Protein AF-A0A661K3D0-F1 (afdb_monomer_lite)

Sequence (216 aa):
MKTIIYSGAELPPILRVIVKVYSLSDVNIIANNIHDYNISGLKIMHEADNALLLLSKGIEGQDSFTCQEILEKLGAKVNIPTSDAKIALSIFREGRLKRSQNLVNIYRELSKKLQIKPNIIPFTDNKISATVKTGEGEISLLEYFLAKKDINVREVELEGIDKAKPFDQIVNTIKNSESVLIIPNDPVSIIPIMKNKDIQETLKKCEGQITAISPP

Foldseek 3Di:
DAEEEDFDLDGDPVVLVCLVPDDQLPYAYEYEQQPWDDFPNQIFSRRLLNVLCSQQPPCVPVKDQVVVVVCVVVVTDDLDRAIPSSVVLRVQQVVVVVVVDDNQVSSVVSCVVSVNNYRYFYFAPWDKFKWFQFPVGIDTPSSCVVVPPPTDTPDIDIPCLAVGDGDPVVLVPLQPHLEYEYEYLDPPRCCSQCVDPSNVVSNVNRPHYYHYDDHD

pLDDT: mean 91.82, std 6.56, range [61.06, 97.69]

Secondary structure (DSSP, 8-state):
-EEEEEE-SSPPHHHHHHHHHS--TTEEEEE--TT-EEETTEEE-HHHHHHHHHH-TTTTTT---HHHHHHHHTT----S---HHHHHHHHHHHHHHTTT--HHHHHHHHHHHTT--SEEEES-SS--EEEEEESS-EEEHHHHHHTTS-S-EEEEEEESGGG----HHHHHHHHT-SEEEEEESSTTTTHHHHT-HHHHHHHHT--SEEEEPPP-

Radius of gyration: 17.04 Å; chains: 1; bounding box: 46×36×46 Å

Structure (mmCIF, N/CA/C/O backbone):
data_AF-A0A661K3D0-F1
#
_entry.id   AF-A0A661K3D0-F1
#
loop_
_atom_site.group_PDB
_atom_site.id
_atom_site.type_symbol
_atom_site.label_atom_id
_atom_site.label_alt_id
_atom_site.label_comp_id
_atom_site.label_asym_id
_atom_site.label_entity_id
_atom_site.label_seq_id
_atom_site.pdbx_PDB_ins_code
_atom_site.Cartn_x
_atom_site.Cartn_y
_atom_site.Cartn_z
_atom_site.occupancy
_atom_site.B_iso_or_equiv
_atom_site.auth_seq_id
_atom_site.auth_comp_id
_atom_site.auth_asym_id
_atom_site.auth_atom_id
_atom_site.pdbx_PDB_model_num
ATOM 1 N N . MET A 1 1 ? -10.785 4.371 18.274 1.00 88.62 1 MET A N 1
ATOM 2 C CA . MET A 1 1 ? -9.681 4.692 17.331 1.00 88.62 1 MET A CA 1
ATOM 3 C C . MET A 1 1 ? -10.246 5.008 15.954 1.00 88.62 1 MET A C 1
ATOM 5 O O . MET A 1 1 ? -11.302 4.485 15.611 1.00 88.62 1 MET A O 1
ATOM 9 N N . LYS A 1 2 ? -9.549 5.828 15.161 1.00 94.44 2 LYS A N 1
ATOM 10 C CA . LYS A 1 2 ? -9.962 6.191 13.792 1.00 94.44 2 LYS 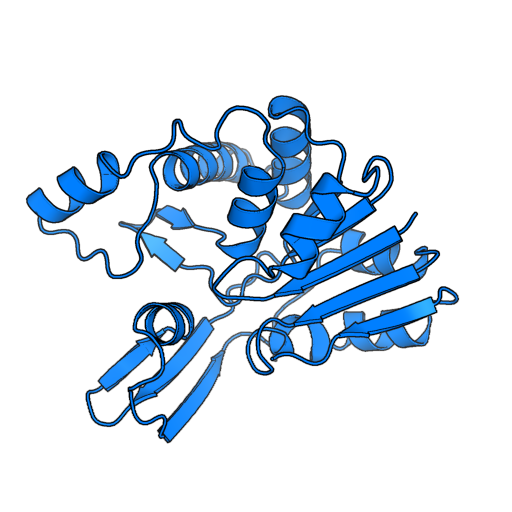A CA 1
ATOM 11 C C . LYS A 1 2 ? -9.223 5.332 12.769 1.00 94.44 2 LYS A C 1
ATOM 13 O O . LYS A 1 2 ? -8.087 4.923 13.017 1.00 94.44 2 LYS A O 1
ATOM 18 N N . THR A 1 3 ? -9.838 5.097 11.616 1.00 96.75 3 THR A N 1
ATOM 19 C CA . THR A 1 3 ? -9.239 4.298 10.543 1.00 96.75 3 THR A CA 1
ATOM 20 C C . THR A 1 3 ? -9.272 5.048 9.224 1.00 96.75 3 THR A C 1
ATOM 22 O O . THR A 1 3 ? -10.275 5.653 8.861 1.00 96.75 3 TH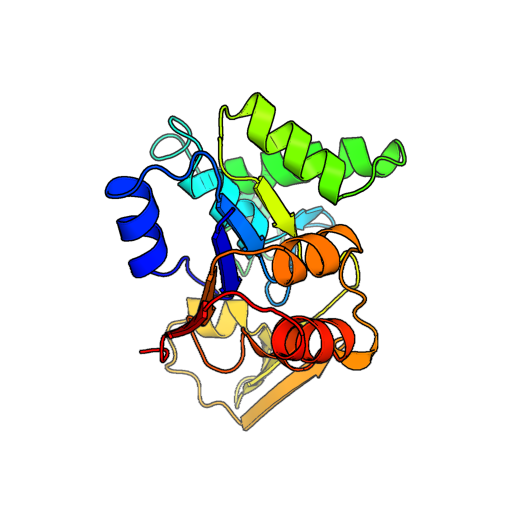R A O 1
ATOM 25 N N . ILE A 1 4 ? -8.162 4.994 8.496 1.00 96.00 4 ILE A N 1
ATOM 26 C CA . ILE A 1 4 ? -8.035 5.487 7.130 1.00 96.00 4 ILE A CA 1
ATOM 27 C C . ILE A 1 4 ? -7.805 4.279 6.227 1.00 96.00 4 ILE A C 1
ATOM 29 O O . ILE A 1 4 ? -6.896 3.490 6.474 1.00 96.00 4 ILE A O 1
ATOM 33 N N . ILE A 1 5 ? -8.609 4.144 5.178 1.00 96.31 5 ILE A N 1
ATOM 34 C CA . ILE A 1 5 ? -8.383 3.196 4.086 1.00 96.31 5 ILE A CA 1
ATOM 35 C C . ILE A 1 5 ? -7.865 4.002 2.900 1.00 96.31 5 ILE A C 1
ATOM 37 O O . ILE A 1 5 ? -8.534 4.929 2.445 1.00 96.31 5 ILE A O 1
ATOM 41 N N . TYR A 1 6 ? -6.676 3.662 2.413 1.00 93.19 6 TYR A N 1
ATOM 42 C CA . TYR A 1 6 ? -5.997 4.406 1.360 1.00 93.19 6 TYR A CA 1
ATOM 43 C C . TYR A 1 6 ? -5.585 3.494 0.196 1.00 93.19 6 TYR A C 1
ATOM 45 O O . TYR A 1 6 ? -5.028 2.411 0.393 1.00 93.19 6 TYR A O 1
ATOM 53 N N . SER A 1 7 ? -5.817 3.981 -1.025 1.00 91.62 7 SER A N 1
ATOM 54 C CA . SER A 1 7 ? -5.291 3.413 -2.268 1.00 91.62 7 SER A CA 1
ATOM 55 C C . SER A 1 7 ? -4.875 4.508 -3.251 1.00 91.62 7 SER A C 1
ATOM 57 O O . SER A 1 7 ? -5.604 5.494 -3.408 1.00 91.62 7 SER A O 1
ATOM 59 N N . GLY A 1 8 ? -3.770 4.308 -3.968 1.00 87.44 8 GLY A N 1
ATOM 60 C CA . GLY A 1 8 ? -3.335 5.236 -5.010 1.00 87.44 8 GLY A CA 1
ATOM 61 C C . GLY A 1 8 ? -1.898 5.021 -5.472 1.00 87.44 8 GLY A C 1
ATOM 62 O O . GLY A 1 8 ? -1.040 4.603 -4.694 1.00 87.44 8 GLY A O 1
ATOM 63 N N . ALA A 1 9 ? -1.640 5.341 -6.741 1.00 85.38 9 ALA A N 1
ATOM 64 C CA . ALA A 1 9 ? -0.294 5.323 -7.315 1.00 85.38 9 ALA A CA 1
ATOM 65 C C . ALA A 1 9 ? 0.608 6.391 -6.681 1.00 85.38 9 ALA A C 1
ATOM 67 O O . ALA A 1 9 ? 1.772 6.145 -6.375 1.00 85.38 9 ALA A O 1
ATOM 68 N N . GLU A 1 10 ? 0.057 7.569 -6.424 1.00 83.94 10 GLU A N 1
ATOM 69 C CA . GLU A 1 10 ? 0.690 8.581 -5.587 1.00 83.94 10 GLU A CA 1
ATOM 70 C C . GLU A 1 10 ? 0.024 8.613 -4.223 1.00 83.94 10 GLU A C 1
ATOM 72 O O . GLU A 1 10 ? -1.091 8.130 -4.061 1.00 83.94 10 GLU A O 1
ATOM 77 N N . LEU A 1 11 ? 0.686 9.216 -3.242 1.00 80.94 11 LEU A N 1
ATOM 78 C CA . LEU A 1 11 ? 0.101 9.402 -1.925 1.00 80.94 11 LEU A CA 1
ATOM 79 C C . LEU A 1 11 ? -0.896 10.587 -1.945 1.00 80.94 11 LEU A C 1
ATOM 81 O O . LEU A 1 11 ? -0.514 11.660 -2.417 1.00 80.94 11 LEU A O 1
ATOM 85 N N . PRO A 1 12 ? -2.141 10.454 -1.432 1.00 79.69 12 PRO A N 1
ATOM 86 C CA . PRO A 1 12 ? -3.200 11.440 -1.599 1.00 79.69 12 PRO A CA 1
ATOM 87 C C . PRO A 1 12 ? -2.778 12.774 -0.996 1.00 79.69 12 PRO A C 1
ATOM 89 O O . PRO A 1 12 ? -2.329 12.790 0.160 1.00 79.69 12 PRO A O 1
ATOM 92 N N . PRO A 1 13 ? -2.988 13.904 -1.691 1.00 84.25 13 PRO A N 1
ATOM 93 C CA . PRO A 1 13 ? -2.720 15.223 -1.127 1.00 84.25 13 PRO A CA 1
ATOM 94 C C . PRO A 1 13 ? -3.396 15.419 0.235 1.00 84.25 13 PRO A C 1
ATOM 96 O O . PRO A 1 13 ? -2.783 15.919 1.177 1.00 84.25 13 PRO A O 1
ATOM 99 N N . ILE A 1 14 ? -4.628 14.925 0.382 1.00 86.44 14 ILE A N 1
ATOM 100 C CA . ILE A 1 14 ? -5.374 14.997 1.639 1.00 86.44 14 ILE A CA 1
ATOM 101 C C . ILE A 1 14 ? -4.711 14.221 2.780 1.00 86.44 14 ILE A C 1
ATOM 103 O O . ILE A 1 14 ? -4.693 14.708 3.907 1.00 86.44 14 ILE A O 1
ATOM 107 N N . LEU A 1 15 ? -4.090 13.068 2.509 1.00 83.44 15 LEU A N 1
ATOM 108 C CA . LEU A 1 15 ? -3.371 12.321 3.538 1.00 83.44 15 LEU A CA 1
ATOM 109 C C . LEU A 1 15 ? -2.146 13.115 4.011 1.00 83.44 15 LEU A C 1
ATOM 111 O O . LEU A 1 15 ? -1.922 13.213 5.214 1.00 83.44 15 LEU A O 1
ATOM 115 N N . ARG A 1 16 ? -1.417 13.774 3.095 1.00 81.56 16 ARG A N 1
ATOM 116 C CA . ARG A 1 16 ? -0.288 14.663 3.444 1.00 81.56 16 ARG A CA 1
ATOM 117 C C . ARG A 1 16 ? -0.708 15.840 4.324 1.00 81.56 16 ARG A C 1
ATOM 119 O O . ARG A 1 16 ? 0.071 16.283 5.162 1.00 81.56 16 ARG A O 1
ATOM 126 N N . VAL A 1 17 ? -1.917 16.361 4.132 1.00 86.75 17 VAL A N 1
ATOM 127 C CA . VAL A 1 17 ? -2.459 17.436 4.973 1.00 86.75 17 VAL A CA 1
ATOM 128 C C . VAL A 1 17 ? -2.888 16.888 6.333 1.00 86.75 17 VAL A C 1
ATOM 130 O O . VAL A 1 17 ? -2.504 17.444 7.360 1.00 86.75 17 VAL A O 1
ATOM 133 N N . ILE A 1 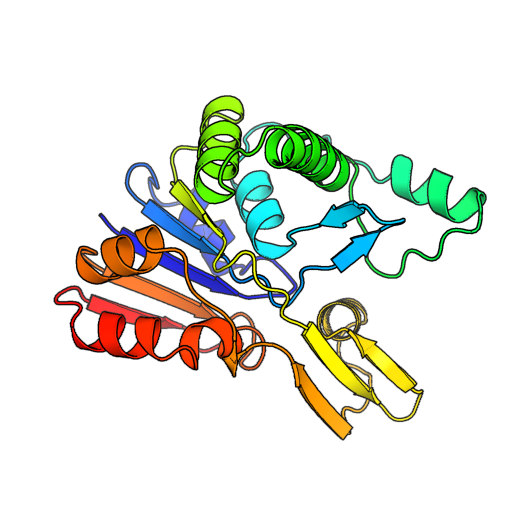18 ? -3.613 15.765 6.361 1.00 87.75 18 ILE A N 1
ATOM 134 C CA . ILE A 1 18 ? -4.088 15.134 7.600 1.00 87.75 18 ILE A CA 1
ATOM 135 C C . ILE A 1 18 ? -2.923 14.848 8.554 1.00 87.75 18 ILE A C 1
ATOM 137 O O . ILE A 1 18 ? -3.009 15.203 9.728 1.00 87.75 18 ILE A O 1
ATOM 141 N N . VAL A 1 19 ? -1.818 14.283 8.055 1.00 84.19 19 VAL A N 1
ATOM 142 C CA . VAL A 1 19 ? -0.645 13.939 8.882 1.00 84.19 19 VAL A CA 1
ATOM 143 C C . VAL A 1 19 ? 0.081 15.164 9.451 1.00 84.19 19 VAL A C 1
ATOM 145 O O . VAL A 1 19 ? 0.786 15.041 10.450 1.00 84.19 19 VAL A O 1
ATOM 148 N N . LYS A 1 20 ? -0.075 16.341 8.828 1.00 83.19 20 LYS A N 1
ATOM 149 C CA . LYS A 1 20 ? 0.537 17.603 9.275 1.00 83.19 20 LYS A CA 1
ATOM 150 C C . LYS A 1 20 ? -0.333 18.354 10.279 1.00 83.19 20 LYS A C 1
ATOM 152 O O . LYS A 1 20 ? 0.201 19.014 11.164 1.00 83.19 20 LYS A O 1
ATOM 157 N N . VAL A 1 21 ? -1.654 18.283 10.117 1.00 86.44 21 VAL A N 1
ATOM 158 C CA . VAL A 1 21 ? -2.610 19.110 10.870 1.00 86.44 21 VAL A CA 1
ATOM 159 C C . VAL A 1 21 ? -3.191 18.371 12.075 1.00 86.44 21 VAL A C 1
ATOM 161 O O . VAL A 1 21 ? -3.484 18.994 13.093 1.00 86.44 21 VAL A O 1
ATOM 164 N N . TYR A 1 22 ? -3.335 17.046 11.997 1.00 84.62 22 TYR A N 1
ATOM 165 C CA . TYR A 1 22 ? -3.936 16.244 13.058 1.00 84.62 22 TYR A CA 1
ATOM 166 C C . TYR A 1 22 ? -2.916 15.332 13.738 1.00 84.62 22 TYR A C 1
ATOM 168 O O . TYR A 1 22 ? -2.048 14.738 13.103 1.00 84.62 22 TYR A O 1
ATOM 176 N N . SER A 1 23 ? -3.070 15.156 15.054 1.00 84.06 23 SER A N 1
ATOM 177 C CA . SER A 1 23 ? -2.387 14.077 15.768 1.00 84.06 23 SER A CA 1
ATOM 178 C C . SER A 1 23 ? -2.933 12.738 15.289 1.00 84.06 23 SER A C 1
ATOM 180 O O . SER A 1 23 ? -4.123 12.458 15.426 1.00 84.06 23 SER A O 1
ATOM 182 N N . LEU A 1 24 ? -2.046 11.895 14.767 1.00 83.81 24 LEU A N 1
ATOM 183 C CA . LEU A 1 24 ? -2.388 10.548 14.317 1.00 83.81 24 LEU A CA 1
ATOM 184 C C . LEU A 1 24 ? -1.961 9.469 15.319 1.00 83.81 24 LEU A C 1
ATOM 186 O O . LEU A 1 24 ? -1.664 8.342 14.937 1.00 83.81 24 LEU A O 1
ATOM 190 N N . SER A 1 25 ? -1.892 9.823 16.605 1.00 81.06 25 SER A N 1
ATOM 191 C CA . SER A 1 25 ? -1.420 8.909 17.654 1.00 81.06 25 SER A CA 1
ATOM 192 C C . SER A 1 25 ? -2.277 7.639 17.764 1.00 81.06 25 SER A C 1
ATOM 194 O O . SER A 1 25 ? -1.730 6.583 18.049 1.00 81.06 25 SER A O 1
ATOM 196 N N . ASP A 1 26 ? -3.572 7.739 17.439 1.00 85.69 26 ASP A N 1
ATOM 197 C CA . ASP A 1 26 ? -4.569 6.663 17.551 1.00 85.69 26 ASP A CA 1
ATOM 198 C C . ASP A 1 26 ? -5.284 6.394 16.211 1.00 85.69 26 ASP A C 1
ATOM 200 O O . ASP A 1 26 ? -6.516 6.268 16.139 1.00 85.69 26 ASP A O 1
ATOM 204 N N . VAL A 1 27 ? -4.508 6.376 15.121 1.00 93.75 27 VAL A N 1
ATOM 205 C CA . VAL A 1 27 ? -5.008 6.167 13.754 1.00 93.75 27 VAL A CA 1
ATOM 206 C C . VAL A 1 27 ? -4.446 4.881 13.160 1.00 93.75 27 VAL A C 1
ATOM 208 O O . VAL A 1 27 ? -3.235 4.652 13.161 1.00 93.75 27 VAL A O 1
ATOM 211 N N . ASN A 1 28 ? -5.334 4.061 12.603 1.00 95.25 28 ASN A N 1
ATOM 212 C CA . ASN A 1 28 ? -4.961 2.938 11.752 1.00 95.25 28 ASN A CA 1
ATOM 213 C C . ASN A 1 28 ? -4.973 3.378 10.287 1.00 95.25 28 ASN A C 1
ATOM 215 O O . ASN A 1 28 ? -5.899 4.064 9.858 1.00 95.25 28 ASN A O 1
ATOM 219 N N . ILE A 1 29 ? -3.972 2.962 9.519 1.00 95.56 29 ILE A N 1
ATOM 220 C CA . ILE A 1 29 ? -3.898 3.186 8.075 1.00 95.56 29 ILE A CA 1
ATOM 221 C C . ILE A 1 29 ? -3.868 1.822 7.399 1.00 95.56 29 ILE A C 1
ATOM 223 O O . ILE A 1 29 ? -2.890 1.089 7.520 1.00 95.56 29 ILE A O 1
ATOM 227 N N . ILE A 1 30 ? -4.941 1.489 6.690 1.00 97.12 30 ILE A N 1
ATOM 228 C CA . ILE A 1 30 ? -5.023 0.295 5.856 1.00 97.12 30 ILE A CA 1
ATOM 229 C C . ILE A 1 30 ? -4.594 0.695 4.448 1.00 97.12 30 ILE A C 1
ATOM 231 O O . ILE A 1 30 ? -5.264 1.498 3.796 1.00 97.12 30 ILE A O 1
ATOM 235 N N . ALA A 1 31 ? -3.463 0.156 4.006 1.00 95.81 31 ALA A N 1
ATOM 236 C CA . ALA A 1 31 ? -2.890 0.445 2.699 1.00 95.81 31 ALA A CA 1
ATOM 237 C C . ALA A 1 31 ? -3.210 -0.686 1.722 1.00 95.81 31 ALA A C 1
ATOM 239 O O . ALA A 1 31 ? -3.006 -1.860 2.043 1.00 95.81 31 ALA A O 1
ATOM 240 N N . ASN A 1 32 ? -3.701 -0.333 0.535 1.00 95.50 32 ASN A N 1
ATOM 241 C CA . ASN A 1 32 ? -3.898 -1.311 -0.527 1.00 95.50 32 ASN A CA 1
ATOM 242 C C . ASN A 1 32 ? -2.561 -1.892 -1.031 1.00 95.50 32 ASN A C 1
ATOM 244 O O . ASN A 1 32 ? -1.493 -1.435 -0.639 1.00 95.50 32 ASN A O 1
ATOM 248 N N . ASN A 1 33 ? -2.619 -2.916 -1.876 1.00 95.38 33 ASN A N 1
ATOM 249 C CA . ASN A 1 33 ? -1.448 -3.555 -2.474 1.00 95.38 33 ASN A CA 1
ATOM 250 C C . ASN A 1 33 ? -1.595 -3.755 -3.995 1.00 95.38 33 ASN A C 1
ATOM 252 O O . ASN A 1 33 ? -0.933 -4.609 -4.579 1.00 95.38 33 ASN A O 1
ATOM 256 N N . ILE A 1 34 ? -2.488 -2.991 -4.639 1.00 95.88 34 ILE A N 1
ATOM 257 C CA . ILE A 1 34 ? -2.765 -3.093 -6.082 1.00 95.88 34 ILE A CA 1
ATOM 258 C C . ILE A 1 34 ? -1.572 -2.656 -6.938 1.00 95.88 34 ILE A C 1
ATOM 260 O O . ILE A 1 34 ? -1.417 -3.120 -8.066 1.00 95.88 34 ILE A O 1
ATOM 264 N N . HIS A 1 35 ? -0.729 -1.779 -6.391 1.00 95.94 35 HIS A N 1
ATOM 265 C CA . HIS A 1 35 ? 0.475 -1.289 -7.041 1.00 95.94 35 HIS A CA 1
ATOM 266 C C . HIS A 1 35 ? 1.745 -1.958 -6.513 1.00 95.94 35 HIS A C 1
ATOM 268 O O . HIS A 1 35 ? 2.834 -1.458 -6.777 1.00 95.94 35 HIS A O 1
ATOM 274 N N . ASP A 1 36 ? 1.645 -3.064 -5.768 1.00 96.25 36 ASP A N 1
ATOM 275 C CA . ASP A 1 36 ? 2.819 -3.861 -5.414 1.00 96.25 36 ASP A CA 1
ATOM 276 C C . ASP A 1 36 ? 3.524 -4.345 -6.690 1.00 96.25 36 ASP A C 1
ATOM 278 O O . ASP A 1 36 ? 2.897 -4.851 -7.622 1.00 96.25 36 ASP A O 1
ATOM 282 N N . TYR A 1 37 ? 4.850 -4.245 -6.721 1.00 95.25 37 TYR A N 1
ATOM 283 C CA . TYR A 1 37 ? 5.658 -4.646 -7.872 1.00 95.25 37 TYR A CA 1
ATOM 284 C C . TYR A 1 37 ? 6.952 -5.320 -7.426 1.00 95.25 37 TYR A C 1
ATOM 286 O O . TYR A 1 37 ? 7.283 -5.348 -6.242 1.00 95.25 37 TYR A O 1
ATOM 294 N N . ASN A 1 38 ? 7.691 -5.888 -8.379 1.00 93.44 38 ASN A N 1
ATOM 295 C CA . ASN A 1 38 ? 9.006 -6.462 -8.119 1.00 93.44 38 ASN A CA 1
ATOM 296 C C . ASN A 1 38 ? 10.084 -5.687 -8.873 1.00 93.44 38 ASN A C 1
ATOM 298 O O . ASN A 1 38 ? 9.913 -5.380 -10.050 1.00 93.44 38 ASN A O 1
ATOM 302 N N . ILE A 1 39 ? 11.218 -5.460 -8.218 1.00 92.06 39 ILE A N 1
ATOM 303 C CA . ILE A 1 39 ? 12.454 -4.979 -8.838 1.00 92.06 39 ILE A CA 1
ATOM 304 C C . ILE A 1 39 ? 13.530 -6.048 -8.650 1.00 92.06 39 ILE A C 1
ATOM 306 O O . ILE A 1 39 ? 13.899 -6.369 -7.526 1.00 92.06 39 ILE A O 1
ATOM 310 N N . SER A 1 40 ? 13.993 -6.669 -9.738 1.00 88.94 40 SER A N 1
ATOM 311 C CA . SER A 1 40 ? 15.018 -7.730 -9.685 1.00 88.94 40 SER A CA 1
ATOM 312 C C . SER A 1 40 ? 14.720 -8.846 -8.661 1.00 88.94 40 SER A C 1
ATOM 314 O O . SER A 1 40 ? 15.605 -9.308 -7.945 1.00 88.94 40 SER A O 1
ATOM 316 N N . GLY A 1 41 ? 13.451 -9.262 -8.561 1.00 90.19 41 GLY A N 1
ATOM 317 C CA . GLY A 1 41 ? 12.982 -10.292 -7.620 1.00 90.19 41 GLY A CA 1
ATOM 318 C C . GLY A 1 41 ? 12.679 -9.800 -6.198 1.00 90.19 41 GLY A C 1
ATOM 319 O O . GLY A 1 41 ? 12.194 -10.580 -5.383 1.00 90.19 41 GLY A O 1
ATOM 320 N N . LEU A 1 42 ? 12.923 -8.523 -5.899 1.00 93.12 42 LEU A N 1
ATOM 321 C CA . LEU A 1 42 ? 12.616 -7.897 -4.617 1.00 93.12 42 LEU A CA 1
ATOM 322 C C . LEU A 1 42 ? 11.215 -7.266 -4.646 1.00 93.12 42 LEU A C 1
ATOM 324 O O . LEU A 1 42 ? 10.956 -6.389 -5.472 1.00 93.12 42 LEU A O 1
ATOM 328 N N . LYS A 1 43 ? 10.320 -7.680 -3.738 1.00 94.94 43 LYS A N 1
ATOM 329 C CA . LYS A 1 43 ? 8.937 -7.184 -3.686 1.00 94.94 43 LYS A CA 1
ATOM 330 C C . LYS A 1 43 ? 8.843 -5.817 -3.007 1.00 94.94 43 LYS A C 1
ATOM 332 O O . LYS A 1 43 ? 9.142 -5.675 -1.816 1.00 94.94 43 LYS A O 1
ATOM 337 N N . ILE A 1 44 ? 8.345 -4.819 -3.720 1.00 96.31 44 ILE A N 1
ATOM 338 C CA . ILE A 1 44 ? 8.000 -3.502 -3.184 1.00 96.31 44 ILE A CA 1
ATOM 339 C C . ILE A 1 44 ? 6.506 -3.472 -2.865 1.00 96.31 44 ILE A C 1
ATOM 341 O O . ILE A 1 44 ? 5.687 -3.871 -3.693 1.00 96.31 44 ILE A O 1
ATOM 345 N N . MET A 1 45 ? 6.157 -3.014 -1.660 1.00 96.38 45 MET A N 1
ATOM 346 C CA . MET A 1 45 ? 4.768 -2.888 -1.225 1.00 96.38 45 MET A CA 1
ATOM 347 C C . MET A 1 45 ? 4.354 -1.428 -1.291 1.00 96.38 45 MET A C 1
ATOM 349 O O . MET A 1 45 ? 4.492 -0.690 -0.316 1.00 96.38 45 MET A O 1
ATOM 353 N N . HIS A 1 46 ? 3.949 -0.984 -2.476 1.00 95.62 46 HIS A N 1
ATOM 354 C CA . HIS A 1 46 ? 4.043 0.419 -2.869 1.00 95.62 46 HIS A CA 1
ATOM 355 C C . HIS A 1 46 ? 3.279 1.370 -1.943 1.00 95.62 46 HIS A C 1
ATOM 357 O O . HIS A 1 46 ? 3.882 2.290 -1.388 1.00 95.62 46 HIS A O 1
ATOM 363 N N . GLU A 1 47 ? 1.983 1.160 -1.717 1.00 94.94 47 GLU A N 1
ATOM 364 C CA . GLU A 1 47 ? 1.191 2.047 -0.861 1.00 94.94 47 GLU A CA 1
ATOM 365 C C . GLU A 1 47 ? 1.587 1.969 0.611 1.00 94.94 47 GLU A C 1
ATOM 367 O O . GLU A 1 47 ? 1.661 3.002 1.280 1.00 94.94 47 GLU A O 1
ATOM 372 N N . ALA A 1 48 ? 1.848 0.766 1.119 1.00 95.62 48 ALA A N 1
ATOM 373 C CA . ALA A 1 48 ? 2.204 0.569 2.517 1.00 95.62 48 ALA A CA 1
ATOM 374 C C . ALA A 1 48 ? 3.589 1.166 2.834 1.00 95.62 48 ALA A C 1
ATOM 376 O O . ALA A 1 48 ? 3.764 1.813 3.870 1.00 95.62 48 ALA A O 1
ATOM 377 N N . ASP A 1 49 ? 4.551 1.023 1.918 1.00 95.38 49 ASP A N 1
ATOM 378 C CA . ASP A 1 49 ? 5.886 1.619 2.021 1.00 95.38 49 ASP A CA 1
ATOM 379 C C . ASP A 1 49 ? 5.812 3.148 1.873 1.00 95.38 49 ASP A C 1
ATOM 381 O O . ASP A 1 49 ? 6.411 3.867 2.670 1.00 95.38 49 ASP A O 1
ATOM 385 N N . ASN A 1 50 ? 5.002 3.675 0.946 1.00 93.12 50 ASN A N 1
ATOM 386 C CA . ASN A 1 50 ? 4.765 5.122 0.837 1.00 93.12 50 ASN A CA 1
ATOM 387 C C . ASN A 1 50 ? 4.154 5.711 2.123 1.00 93.12 50 ASN A C 1
ATOM 389 O O . ASN A 1 50 ? 4.537 6.807 2.535 1.00 93.12 50 ASN A O 1
ATOM 393 N N . ALA A 1 51 ? 3.223 5.000 2.769 1.00 92.75 51 ALA A N 1
ATOM 394 C CA . ALA A 1 51 ? 2.627 5.438 4.030 1.00 92.75 51 ALA A CA 1
ATOM 395 C C . ALA A 1 51 ? 3.658 5.483 5.172 1.00 92.75 51 ALA A C 1
ATOM 397 O O . ALA A 1 51 ? 3.664 6.441 5.947 1.00 92.75 51 ALA A O 1
ATOM 398 N N . LEU A 1 52 ? 4.553 4.488 5.254 1.00 93.12 52 LEU A N 1
ATOM 399 C CA . LEU A 1 52 ? 5.670 4.497 6.206 1.00 93.12 52 LEU A CA 1
ATOM 400 C C . LEU A 1 52 ? 6.584 5.699 5.964 1.00 93.12 52 LEU A C 1
ATOM 402 O O . LEU A 1 52 ? 6.866 6.452 6.894 1.00 93.12 52 LEU A O 1
ATOM 406 N N . LEU A 1 53 ? 7.014 5.894 4.717 1.00 92.00 53 LEU A N 1
ATOM 407 C CA . LEU A 1 53 ? 7.967 6.943 4.361 1.00 92.00 53 LEU A CA 1
ATOM 408 C C . LEU A 1 53 ? 7.408 8.343 4.626 1.00 92.00 53 LEU A C 1
ATOM 410 O O . LEU A 1 53 ? 8.100 9.162 5.225 1.00 92.00 53 LEU A O 1
ATOM 414 N N . LEU A 1 54 ? 6.137 8.588 4.289 1.00 89.06 54 LEU A N 1
ATOM 415 C CA . LEU A 1 54 ? 5.450 9.846 4.603 1.00 89.06 54 LEU A CA 1
ATOM 416 C C . LEU A 1 54 ? 5.487 10.182 6.100 1.00 89.06 54 LEU A C 1
ATOM 418 O O . LEU A 1 54 ? 5.598 11.344 6.479 1.00 89.06 54 LEU A O 1
ATOM 422 N N . LEU A 1 55 ? 5.304 9.174 6.951 1.00 89.62 55 LEU A N 1
ATOM 423 C CA . LEU A 1 55 ? 5.195 9.358 8.395 1.00 89.62 55 LEU A CA 1
ATOM 424 C C . LEU A 1 55 ? 6.552 9.327 9.104 1.00 89.62 55 LEU A C 1
ATOM 426 O O . LEU A 1 55 ? 6.656 9.780 10.248 1.00 89.62 55 LEU A O 1
ATOM 430 N N . SER A 1 56 ? 7.585 8.798 8.448 1.00 88.06 56 SER A N 1
ATOM 431 C CA . SER A 1 56 ? 8.940 8.749 8.979 1.00 88.06 56 SER A CA 1
ATOM 432 C C . SER A 1 56 ? 9.586 10.134 8.935 1.00 88.06 56 SER A C 1
ATOM 434 O O . SER A 1 56 ? 9.986 10.646 7.889 1.00 88.06 56 SER A O 1
ATOM 436 N N . LYS A 1 57 ? 9.710 10.766 10.101 1.00 71.38 57 LYS A N 1
ATOM 437 C CA . LYS A 1 57 ? 10.465 12.015 10.224 1.00 71.38 57 LYS A CA 1
ATOM 438 C C . LYS A 1 57 ? 11.952 11.702 10.030 1.00 71.38 57 LYS A C 1
ATOM 440 O O . LYS A 1 57 ? 12.521 10.967 10.829 1.00 71.38 57 LYS A O 1
ATOM 445 N N . GLY A 1 58 ? 12.571 12.254 8.987 1.00 62.31 58 GLY A N 1
ATOM 446 C CA . GLY A 1 58 ? 14.020 12.168 8.757 1.00 62.31 58 GLY A CA 1
ATOM 447 C C . GLY A 1 58 ? 14.470 11.329 7.560 1.00 62.31 58 GLY A C 1
ATOM 448 O O . GLY A 1 58 ? 15.634 11.429 7.195 1.00 62.31 58 GLY A O 1
ATOM 449 N N . ILE A 1 59 ? 13.581 10.561 6.920 1.00 71.75 59 ILE A N 1
ATOM 450 C CA . ILE A 1 59 ? 13.873 9.961 5.601 1.00 71.75 59 ILE A CA 1
ATOM 451 C C . ILE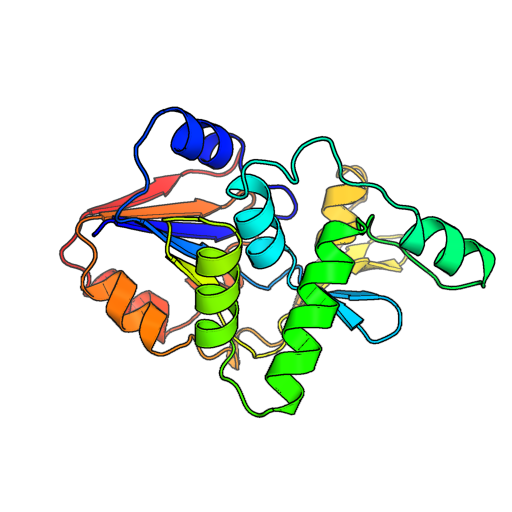 A 1 59 ? 13.486 10.936 4.478 1.00 71.75 59 ILE A C 1
ATOM 453 O O . ILE A 1 59 ? 14.166 11.026 3.457 1.00 71.75 59 ILE A O 1
ATOM 457 N N . GLU A 1 60 ? 12.428 11.727 4.691 1.00 61.06 60 GLU A N 1
ATOM 458 C CA . GLU A 1 60 ? 11.992 12.770 3.759 1.00 61.06 60 GLU A CA 1
ATOM 459 C C . GLU A 1 60 ? 13.125 13.795 3.532 1.00 61.06 60 GLU A C 1
ATOM 461 O O . GLU A 1 60 ? 13.547 14.489 4.457 1.00 61.06 60 GLU A O 1
ATOM 466 N N . GLY A 1 61 ? 13.645 13.852 2.300 1.00 64.38 61 GLY A N 1
ATOM 467 C CA . GLY A 1 61 ? 14.735 14.749 1.890 1.00 64.38 61 GLY A CA 1
ATOM 468 C C . GLY A 1 61 ? 16.155 14.166 1.955 1.00 64.38 61 GLY A C 1
ATOM 469 O O . GLY A 1 61 ? 17.081 14.834 1.507 1.00 64.38 61 GLY A O 1
ATOM 470 N N . GLN A 1 62 ? 16.335 12.946 2.471 1.00 77.75 62 GLN A N 1
ATOM 471 C CA . GLN A 1 62 ? 17.617 12.214 2.430 1.00 77.75 62 GLN A CA 1
ATOM 472 C C . GLN A 1 62 ? 17.602 11.035 1.447 1.00 77.75 62 GLN A C 1
ATOM 474 O O . GLN A 1 62 ? 18.622 10.380 1.253 1.00 77.75 62 GLN A O 1
ATOM 479 N N . ASP A 1 63 ? 16.438 10.742 0.870 1.00 90.44 63 ASP A N 1
ATOM 480 C CA . ASP A 1 63 ? 16.238 9.616 -0.035 1.00 90.44 63 ASP A CA 1
ATOM 481 C C . ASP A 1 63 ? 16.900 9.863 -1.403 1.00 90.44 63 ASP A C 1
ATOM 483 O O . ASP A 1 63 ? 16.967 10.998 -1.883 1.00 90.44 63 ASP A O 1
ATOM 487 N N . SER A 1 64 ? 17.371 8.795 -2.041 1.00 93.56 64 SER A N 1
ATOM 488 C CA . SER A 1 64 ? 18.040 8.836 -3.348 1.00 93.56 64 SER A CA 1
ATOM 489 C C . SER A 1 64 ? 17.606 7.661 -4.227 1.00 93.56 64 SER A C 1
ATOM 491 O O . SER A 1 64 ? 16.763 6.859 -3.831 1.00 93.56 64 SER A O 1
ATOM 493 N N . PHE A 1 65 ? 18.139 7.576 -5.446 1.00 94.88 65 PHE A N 1
ATOM 494 C CA . PHE A 1 65 ? 17.825 6.518 -6.418 1.00 94.88 65 PHE A CA 1
ATOM 495 C C . PHE A 1 65 ? 19.093 5.782 -6.877 1.00 94.88 65 PHE A C 1
ATOM 497 O O . PHE A 1 65 ? 19.147 5.219 -7.969 1.00 94.88 65 PHE A O 1
ATOM 504 N N . THR A 1 66 ? 20.130 5.772 -6.038 1.00 96.06 66 THR A N 1
ATOM 505 C CA . THR A 1 66 ? 21.460 5.269 -6.400 1.00 96.06 66 THR A CA 1
ATOM 506 C C . THR A 1 66 ? 21.412 3.784 -6.759 1.00 96.06 66 THR A C 1
ATOM 508 O O . THR A 1 66 ? 22.031 3.354 -7.734 1.00 96.06 66 THR A O 1
ATOM 511 N N . CYS A 1 67 ? 20.662 2.975 -6.003 1.00 95.19 67 CYS A N 1
ATOM 512 C CA . CYS A 1 67 ? 20.510 1.553 -6.299 1.00 95.19 67 CYS A CA 1
ATOM 513 C C . CYS A 1 67 ? 19.816 1.326 -7.644 1.00 95.19 67 CYS A C 1
ATOM 515 O O . CYS A 1 67 ? 20.246 0.456 -8.399 1.00 95.19 67 CYS A O 1
ATOM 517 N N . GLN A 1 68 ? 18.779 2.107 -7.959 1.00 94.69 68 GLN A N 1
ATOM 518 C CA . GLN A 1 68 ? 18.109 2.032 -9.255 1.00 94.69 68 GLN A CA 1
ATOM 519 C C . GLN A 1 68 ? 19.074 2.377 -10.397 1.00 94.69 68 GLN A C 1
ATOM 521 O O . GLN A 1 68 ? 19.189 1.594 -11.336 1.00 94.69 68 GLN A O 1
ATOM 526 N N . GLU A 1 69 ? 19.808 3.487 -10.300 1.00 95.25 69 GLU A N 1
ATOM 527 C CA . GLU A 1 69 ? 20.756 3.907 -11.343 1.00 95.25 69 GLU A CA 1
ATOM 528 C C . GLU A 1 69 ? 21.829 2.841 -11.615 1.00 95.25 69 GLU A C 1
ATOM 530 O O . GLU A 1 69 ? 22.236 2.613 -12.757 1.00 95.25 69 GLU A O 1
ATOM 535 N N . ILE A 1 70 ? 22.309 2.167 -10.566 1.00 96.38 70 ILE A N 1
ATOM 536 C CA . ILE A 1 70 ? 23.267 1.064 -10.703 1.00 96.38 70 ILE A CA 1
ATOM 537 C C . ILE A 1 70 ? 22.602 -0.151 -11.361 1.00 96.38 70 ILE A C 1
ATOM 539 O O . ILE A 1 70 ? 23.195 -0.750 -12.256 1.00 96.38 70 ILE A O 1
ATOM 543 N N . LEU A 1 71 ? 21.384 -0.516 -10.953 1.00 95.00 71 LEU A N 1
ATOM 544 C CA . LEU A 1 71 ? 20.639 -1.627 -11.552 1.00 95.00 71 LEU A CA 1
ATOM 545 C C . LEU A 1 71 ? 20.411 -1.411 -13.055 1.00 95.00 71 LEU A C 1
ATOM 547 O O . LEU A 1 71 ? 20.631 -2.331 -13.843 1.00 95.00 71 LEU A O 1
ATOM 551 N N . GLU A 1 72 ? 20.041 -0.199 -13.458 1.00 94.50 72 GLU A N 1
ATOM 552 C CA . GLU A 1 72 ? 19.866 0.176 -14.864 1.00 94.50 72 GLU A CA 1
ATOM 553 C C . GLU A 1 72 ? 21.181 0.064 -15.650 1.00 94.50 72 GLU A C 1
ATOM 555 O O . GLU A 1 72 ? 21.201 -0.526 -16.731 1.00 94.50 72 GLU A O 1
ATOM 560 N N . LYS A 1 73 ? 22.311 0.523 -15.085 1.00 96.56 73 LYS A N 1
ATOM 561 C CA . LYS A 1 73 ? 23.650 0.350 -15.690 1.00 96.56 73 LYS A CA 1
ATOM 562 C C . LYS A 1 73 ? 24.042 -1.118 -15.876 1.00 96.56 73 LYS A C 1
ATOM 564 O O . LYS A 1 73 ? 24.813 -1.430 -16.779 1.00 96.56 73 LYS A O 1
ATOM 569 N N . LEU A 1 74 ? 23.522 -2.012 -15.037 1.00 95.94 74 LEU A N 1
ATOM 570 C CA . LEU A 1 74 ? 23.721 -3.460 -15.141 1.00 95.94 74 LEU A CA 1
ATOM 571 C C . LEU A 1 74 ? 22.720 -4.142 -16.095 1.00 95.94 74 LEU A C 1
ATOM 573 O O . LEU A 1 74 ? 22.767 -5.361 -16.252 1.00 95.94 74 LEU A O 1
ATOM 577 N N . GLY A 1 75 ? 21.830 -3.383 -16.741 1.00 94.31 75 GLY A N 1
ATOM 578 C CA . GLY A 1 75 ? 20.854 -3.888 -17.708 1.00 94.31 75 GLY A CA 1
ATOM 579 C C . GLY A 1 75 ? 19.525 -4.341 -17.099 1.00 94.31 75 GLY A C 1
ATOM 580 O O . GLY A 1 75 ? 18.724 -4.968 -17.794 1.00 94.31 75 GLY A O 1
ATOM 581 N N . ALA A 1 76 ? 19.259 -4.047 -15.823 1.00 92.56 76 ALA A N 1
ATOM 582 C CA . ALA A 1 76 ? 17.949 -4.305 -15.236 1.00 92.56 76 ALA A CA 1
ATOM 583 C C . ALA A 1 76 ? 16.912 -3.310 -15.777 1.00 92.56 76 ALA A C 1
ATOM 585 O O . ALA A 1 76 ? 17.156 -2.107 -15.852 1.00 92.56 76 ALA A O 1
ATOM 586 N N . LYS A 1 77 ? 15.719 -3.810 -16.110 1.00 86.06 77 LYS A N 1
ATOM 587 C CA . LYS A 1 77 ? 14.590 -2.970 -16.513 1.00 86.06 77 LYS A CA 1
ATOM 588 C C . LYS A 1 77 ? 13.874 -2.441 -15.267 1.00 86.06 77 LYS A C 1
ATOM 590 O O . LYS A 1 77 ? 13.270 -3.225 -14.536 1.00 86.06 77 LYS A O 1
ATOM 595 N N . VAL A 1 78 ? 13.923 -1.129 -15.042 1.00 85.00 78 VAL A N 1
ATOM 596 C CA . VAL A 1 78 ? 13.229 -0.456 -13.933 1.00 85.00 78 VAL A CA 1
ATOM 597 C C . VAL A 1 78 ? 12.231 0.548 -14.506 1.00 85.00 78 VAL A C 1
ATOM 599 O O . VAL A 1 78 ? 12.587 1.655 -14.879 1.00 85.00 78 VAL A O 1
ATOM 602 N N . ASN A 1 79 ? 10.961 0.147 -14.601 1.00 87.19 79 ASN A N 1
ATOM 603 C CA . ASN A 1 79 ? 9.906 1.008 -15.158 1.00 87.19 79 ASN A CA 1
ATOM 604 C C . ASN A 1 79 ? 9.259 1.926 -14.111 1.00 87.19 79 ASN A C 1
ATOM 606 O O . ASN A 1 79 ? 8.590 2.897 -14.450 1.00 87.19 79 ASN A O 1
ATOM 610 N N . ILE A 1 80 ? 9.427 1.593 -12.831 1.00 92.19 80 ILE A N 1
ATOM 611 C CA . ILE A 1 80 ? 8.835 2.310 -11.706 1.00 92.19 80 ILE A CA 1
ATOM 612 C C . ILE A 1 80 ? 9.984 2.910 -10.894 1.00 92.19 80 ILE A C 1
ATOM 614 O O . ILE A 1 80 ? 10.778 2.141 -10.338 1.00 92.19 80 ILE A O 1
ATOM 618 N N . PRO A 1 81 ? 10.073 4.250 -10.779 1.00 91.88 81 PRO A N 1
ATOM 619 C CA . PRO A 1 81 ? 11.062 4.895 -9.931 1.00 91.88 81 PRO A CA 1
ATOM 620 C C . PRO A 1 81 ? 10.988 4.353 -8.501 1.00 91.88 81 PRO A C 1
ATOM 622 O O . PRO A 1 81 ? 9.962 4.458 -7.822 1.00 91.88 81 PRO A O 1
ATOM 625 N N . THR A 1 82 ? 12.078 3.745 -8.048 1.00 93.88 82 THR A N 1
ATOM 626 C CA . THR A 1 82 ? 12.170 3.052 -6.765 1.00 93.88 82 THR A CA 1
ATOM 627 C C . THR A 1 82 ? 13.338 3.618 -5.982 1.00 93.88 82 THR A C 1
ATOM 629 O O . THR A 1 82 ? 14.493 3.402 -6.337 1.00 93.88 82 THR A O 1
ATOM 632 N N . SER A 1 83 ? 13.027 4.337 -4.910 1.00 94.25 83 SER A N 1
ATOM 633 C CA . SER A 1 83 ? 14.043 4.975 -4.089 1.00 94.25 83 SER A CA 1
ATOM 634 C C . SER A 1 83 ? 14.798 3.987 -3.202 1.00 94.25 83 SER A C 1
ATOM 636 O O . SER A 1 83 ? 14.318 2.888 -2.892 1.00 94.25 83 SER A O 1
ATOM 638 N N . ASP A 1 84 ? 15.973 4.405 -2.748 1.00 95.44 84 ASP A N 1
ATOM 639 C CA . ASP A 1 84 ? 16.848 3.625 -1.883 1.00 95.44 84 ASP A CA 1
ATOM 640 C C . ASP A 1 84 ? 16.150 3.304 -0.548 1.00 95.44 84 ASP A C 1
ATOM 642 O O . ASP A 1 84 ? 16.283 2.191 -0.032 1.00 95.44 84 ASP A O 1
ATOM 646 N N . ALA A 1 85 ? 15.305 4.205 -0.029 1.00 95.00 85 ALA A N 1
ATOM 647 C CA . ALA A 1 85 ? 14.491 3.927 1.152 1.00 95.00 85 ALA A CA 1
ATOM 648 C C . ALA A 1 85 ? 13.459 2.807 0.923 1.00 95.00 85 ALA A C 1
ATOM 650 O O . ALA A 1 85 ? 13.313 1.931 1.780 1.00 95.00 85 ALA A O 1
ATOM 651 N N . LYS A 1 86 ? 12.769 2.770 -0.229 1.00 94.69 86 LYS A N 1
ATOM 652 C CA . LYS A 1 86 ? 11.846 1.662 -0.560 1.00 94.69 86 LYS A CA 1
ATOM 653 C C . LYS A 1 86 ? 12.581 0.331 -0.671 1.00 94.69 86 LYS A C 1
ATOM 655 O O . LYS A 1 86 ? 12.097 -0.686 -0.169 1.00 94.69 86 LYS A O 1
ATOM 660 N N . ILE A 1 87 ? 13.764 0.341 -1.283 1.00 95.94 87 ILE A N 1
ATOM 661 C CA . ILE A 1 87 ? 14.621 -0.845 -1.387 1.00 95.94 87 ILE A CA 1
ATOM 662 C C . ILE A 1 87 ? 15.037 -1.312 0.012 1.00 95.94 87 ILE A C 1
ATOM 664 O O . ILE A 1 87 ? 14.903 -2.496 0.322 1.00 95.94 87 ILE A O 1
ATOM 668 N N . ALA A 1 88 ? 15.454 -0.400 0.894 1.00 95.44 88 ALA A N 1
ATOM 669 C CA . ALA A 1 88 ? 15.831 -0.725 2.267 1.00 95.44 88 ALA A CA 1
ATOM 670 C C . ALA A 1 88 ? 14.665 -1.319 3.081 1.00 95.44 88 ALA A C 1
ATOM 672 O O . ALA A 1 88 ? 14.843 -2.338 3.756 1.00 95.44 88 ALA A O 1
ATOM 673 N N . LEU A 1 89 ? 13.463 -0.731 2.987 1.00 96.06 89 LEU A N 1
ATOM 674 C CA . LEU A 1 89 ? 12.250 -1.269 3.617 1.00 96.06 89 LEU A CA 1
ATOM 675 C C . LEU A 1 89 ? 11.940 -2.682 3.117 1.00 96.06 89 LEU A C 1
ATOM 677 O O . LEU A 1 89 ? 11.631 -3.569 3.917 1.00 96.06 89 LEU A O 1
ATOM 681 N N . SER A 1 90 ? 12.073 -2.909 1.810 1.00 96.38 90 SER A N 1
ATOM 682 C CA . SER A 1 90 ? 11.845 -4.222 1.219 1.00 96.38 90 SER A CA 1
ATOM 683 C C . SER A 1 90 ? 12.882 -5.257 1.664 1.00 96.38 90 SER A C 1
ATOM 685 O O . SER A 1 90 ? 12.500 -6.332 2.123 1.00 96.38 90 SER A O 1
ATOM 687 N N . ILE A 1 91 ? 14.180 -4.930 1.654 1.00 96.88 91 ILE A N 1
ATOM 688 C CA . ILE A 1 91 ? 15.244 -5.821 2.156 1.00 96.88 91 ILE A CA 1
ATOM 689 C C . ILE A 1 91 ? 14.979 -6.209 3.616 1.00 96.88 91 ILE A C 1
ATOM 691 O O . ILE A 1 91 ? 15.082 -7.384 3.983 1.00 96.88 91 ILE A O 1
ATOM 695 N N . PHE A 1 92 ? 14.606 -5.234 4.451 1.00 96.38 92 PHE A N 1
ATOM 696 C CA . PHE A 1 92 ? 14.253 -5.488 5.843 1.00 96.38 92 PHE A CA 1
ATOM 697 C C . PHE A 1 92 ? 13.057 -6.442 5.952 1.00 96.38 92 PHE A C 1
ATOM 699 O O . PHE A 1 92 ? 13.131 -7.444 6.670 1.00 96.38 92 PHE A O 1
ATOM 706 N N . ARG A 1 93 ? 11.973 -6.162 5.216 1.00 97.00 93 ARG A N 1
ATOM 707 C CA . ARG A 1 93 ? 10.759 -6.986 5.178 1.00 97.00 93 ARG A CA 1
ATOM 708 C C . ARG A 1 93 ? 11.062 -8.416 4.734 1.00 97.00 93 ARG A C 1
ATOM 710 O O . ARG A 1 93 ? 10.688 -9.347 5.442 1.00 97.00 93 ARG A O 1
ATOM 717 N N . GLU A 1 94 ? 11.790 -8.607 3.641 1.00 94.81 94 GLU A N 1
ATOM 718 C CA . GLU A 1 94 ? 12.164 -9.933 3.134 1.00 94.81 94 GLU A CA 1
ATOM 719 C C . GLU A 1 94 ? 13.015 -10.719 4.139 1.00 94.81 94 GLU A C 1
ATOM 721 O O . GLU A 1 94 ? 12.780 -11.905 4.387 1.00 94.81 94 GLU A O 1
ATOM 726 N N . GLY A 1 95 ? 13.968 -10.052 4.796 1.00 95.75 95 GLY A N 1
ATOM 727 C CA . GLY A 1 95 ? 14.768 -10.662 5.858 1.00 95.75 95 GLY A CA 1
ATOM 728 C C . GLY A 1 95 ? 13.926 -11.164 7.039 1.00 95.75 95 GLY A C 1
ATOM 729 O O . GLY A 1 95 ? 14.279 -12.168 7.664 1.00 95.75 95 GLY A O 1
ATOM 730 N N . ARG A 1 96 ? 12.807 -10.495 7.343 1.00 95.88 96 ARG A N 1
ATOM 731 C CA . ARG A 1 96 ? 11.852 -10.904 8.383 1.00 95.88 96 ARG A CA 1
ATOM 732 C C . ARG A 1 96 ? 10.889 -11.995 7.920 1.00 95.88 96 ARG A C 1
ATOM 734 O O . ARG A 1 96 ? 10.673 -12.948 8.669 1.00 95.88 96 ARG A O 1
ATOM 741 N N . LEU A 1 97 ? 10.370 -11.903 6.696 1.00 94.00 97 LEU A N 1
ATOM 742 C CA . LEU A 1 97 ? 9.493 -12.919 6.105 1.00 94.00 97 LEU A CA 1
ATOM 743 C C . LEU A 1 97 ? 10.186 -14.286 6.051 1.00 94.00 97 LEU A C 1
ATOM 745 O O . LEU A 1 97 ? 9.601 -15.289 6.455 1.00 94.00 97 LEU 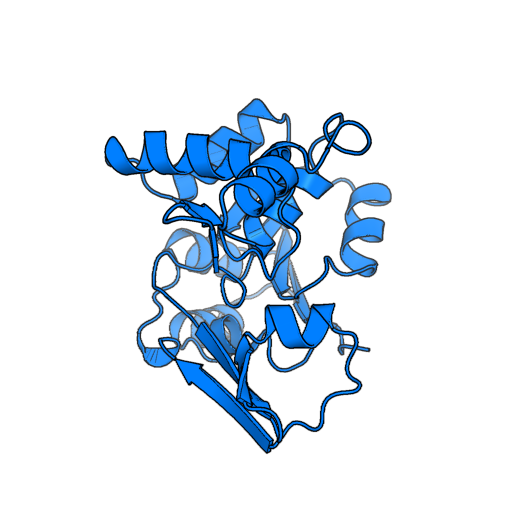A O 1
ATOM 749 N N . LYS A 1 98 ? 11.478 -14.327 5.696 1.00 93.25 98 LYS A N 1
ATOM 750 C CA . LYS A 1 98 ? 12.293 -15.559 5.729 1.00 93.25 98 LYS A CA 1
ATOM 751 C C . LYS A 1 98 ? 12.423 -16.188 7.119 1.00 93.25 98 LYS A C 1
ATOM 753 O O . LYS A 1 98 ? 12.730 -17.369 7.232 1.00 93.25 98 LYS A O 1
ATOM 758 N N . ARG A 1 99 ? 12.181 -15.422 8.184 1.00 92.75 99 ARG A N 1
ATOM 759 C CA . ARG A 1 99 ? 12.154 -15.900 9.577 1.00 92.75 99 ARG A CA 1
ATOM 760 C C . ARG A 1 99 ? 10.730 -16.203 10.055 1.00 92.75 99 ARG A C 1
ATOM 762 O O . ARG A 1 99 ? 10.491 -16.230 11.258 1.00 92.75 99 ARG A O 1
ATOM 769 N N . SER A 1 100 ? 9.795 -16.414 9.124 1.00 87.75 100 SER A N 1
ATOM 770 C CA . SER A 1 100 ? 8.379 -16.716 9.379 1.00 87.75 100 SER A CA 1
ATOM 771 C C . SER A 1 100 ? 7.645 -15.656 10.211 1.00 87.75 100 SER A C 1
ATOM 773 O O . SER A 1 100 ? 6.666 -15.958 10.893 1.00 87.75 100 SER A O 1
ATOM 775 N N . GLN A 1 101 ? 8.099 -14.399 10.178 1.00 86.06 101 GLN A N 1
ATOM 776 C CA . GLN A 1 101 ? 7.347 -13.311 10.797 1.00 86.06 101 GLN A CA 1
ATOM 777 C C . GLN A 1 101 ? 6.138 -12.933 9.937 1.00 86.06 101 GLN A C 1
ATOM 779 O O . GLN A 1 101 ? 6.237 -12.819 8.719 1.00 86.06 101 GLN A O 1
ATOM 784 N N . ASN A 1 102 ? 4.998 -12.690 10.585 1.00 92.88 102 ASN A N 1
ATOM 785 C CA . ASN A 1 102 ? 3.785 -12.222 9.917 1.00 92.88 102 ASN A CA 1
ATOM 786 C C . ASN A 1 102 ? 3.941 -10.773 9.411 1.00 92.88 102 ASN A C 1
ATOM 788 O O . ASN A 1 102 ? 4.466 -9.917 10.125 1.00 92.88 102 ASN A O 1
ATOM 792 N N . LEU A 1 103 ? 3.420 -10.486 8.213 1.00 95.06 103 LEU A N 1
ATOM 793 C CA . LEU A 1 103 ? 3.558 -9.191 7.541 1.00 95.06 103 LEU A CA 1
ATOM 794 C C . LEU A 1 103 ? 3.040 -8.000 8.367 1.00 95.06 103 LEU A C 1
ATOM 796 O O . LEU A 1 103 ? 3.707 -6.970 8.441 1.00 95.06 103 LEU A O 1
ATOM 800 N N . VAL A 1 104 ? 1.912 -8.150 9.065 1.00 95.75 104 VAL A N 1
ATOM 801 C CA . VAL A 1 104 ? 1.367 -7.102 9.948 1.00 95.75 104 VAL A CA 1
ATOM 802 C C . VAL A 1 104 ? 2.324 -6.811 11.108 1.00 95.75 104 VAL A C 1
ATOM 804 O O . VAL A 1 104 ? 2.511 -5.660 11.503 1.00 95.75 104 VAL A O 1
ATOM 807 N N . ASN A 1 105 ? 2.983 -7.840 11.650 1.00 95.56 105 ASN A N 1
ATOM 808 C CA . ASN A 1 105 ? 3.979 -7.661 12.708 1.00 95.56 105 ASN A CA 1
ATOM 809 C C . ASN A 1 105 ? 5.241 -6.959 12.191 1.00 95.56 105 ASN A C 1
ATOM 811 O O . ASN A 1 105 ? 5.802 -6.139 12.916 1.00 95.56 105 ASN A O 1
ATOM 815 N N . ILE A 1 106 ? 5.651 -7.240 10.950 1.00 97.12 106 ILE A N 1
ATOM 816 C CA . ILE A 1 106 ? 6.786 -6.572 10.299 1.00 97.12 106 ILE A CA 1
ATOM 817 C C . ILE A 1 106 ? 6.502 -5.075 10.147 1.00 97.12 106 ILE A C 1
ATOM 819 O O . ILE A 1 106 ? 7.331 -4.262 10.549 1.00 97.12 106 ILE A O 1
ATOM 823 N N . TYR A 1 107 ? 5.320 -4.695 9.650 1.00 96.75 107 TYR A N 1
ATOM 824 C CA . TYR A 1 107 ? 4.939 -3.280 9.549 1.00 96.75 107 TYR A CA 1
ATOM 825 C C . TYR A 1 107 ? 4.842 -2.602 10.916 1.00 96.75 107 TYR A C 1
ATOM 827 O O . TYR A 1 107 ? 5.298 -1.472 11.072 1.00 96.75 107 TYR A O 1
ATOM 835 N N . ARG A 1 108 ? 4.364 -3.308 11.947 1.00 95.50 108 ARG A N 1
ATOM 836 C CA . ARG A 1 108 ? 4.391 -2.791 13.322 1.00 95.50 108 ARG A CA 1
ATOM 837 C C . ARG A 1 108 ? 5.819 -2.572 13.833 1.00 95.50 108 ARG A C 1
ATOM 839 O O . ARG A 1 108 ? 6.066 -1.604 14.549 1.00 95.50 108 ARG A O 1
ATOM 846 N N . GLU A 1 109 ? 6.755 -3.462 13.505 1.00 95.88 109 GLU A N 1
ATOM 847 C CA . GLU A 1 109 ? 8.172 -3.297 13.851 1.00 95.88 109 GLU A CA 1
ATOM 848 C C . GLU A 1 109 ? 8.788 -2.101 13.114 1.00 95.88 109 GLU A C 1
ATOM 850 O O . GLU A 1 109 ? 9.455 -1.283 13.750 1.00 95.88 109 GLU A O 1
ATOM 855 N N . LEU A 1 110 ? 8.526 -1.969 11.809 1.00 95.50 110 LEU A N 1
ATOM 856 C CA . LEU A 1 110 ? 8.962 -0.834 10.995 1.00 95.50 110 LEU A CA 1
ATOM 857 C C . LEU A 1 110 ? 8.448 0.488 11.572 1.00 95.50 110 LEU A C 1
ATOM 859 O O . LEU A 1 110 ? 9.256 1.373 11.849 1.00 95.50 110 LEU A O 1
ATOM 863 N N . SER A 1 111 ? 7.145 0.592 11.859 1.00 94.25 111 SER A N 1
ATOM 864 C CA . SER A 1 111 ? 6.567 1.790 12.476 1.00 94.25 111 SER A CA 1
ATOM 865 C C . SER A 1 111 ? 7.253 2.141 13.796 1.00 94.25 111 SER A C 1
ATOM 867 O O . SER A 1 111 ? 7.650 3.286 13.995 1.00 94.25 111 SER A O 1
ATOM 869 N N . LYS A 1 112 ? 7.482 1.159 14.682 1.00 93.38 112 LYS A N 1
ATOM 870 C CA . LYS A 1 112 ? 8.186 1.390 15.956 1.00 93.38 112 LYS A CA 1
ATOM 871 C C . LYS A 1 112 ? 9.612 1.901 15.752 1.00 93.38 112 LYS A C 1
ATOM 873 O O . LYS A 1 112 ? 10.010 2.856 16.413 1.00 93.38 112 LYS A O 1
ATOM 878 N N . LYS A 1 113 ? 10.380 1.280 14.851 1.00 93.06 113 LYS A N 1
ATOM 879 C CA . LYS A 1 113 ? 11.774 1.667 14.566 1.00 93.06 113 LYS A CA 1
ATOM 880 C C . LYS A 1 113 ? 11.878 3.061 13.952 1.00 93.06 113 LYS A C 1
ATOM 882 O O . LYS A 1 113 ? 12.820 3.781 14.261 1.00 93.06 113 LYS A O 1
ATOM 887 N N . LEU A 1 114 ? 10.895 3.441 13.141 1.00 92.25 114 LEU A N 1
ATOM 888 C CA . LEU A 1 114 ? 10.795 4.758 12.512 1.00 92.25 114 LEU A CA 1
ATOM 889 C C . LEU A 1 114 ? 10.069 5.795 13.387 1.00 92.25 114 LEU A C 1
ATOM 891 O O . LEU A 1 114 ? 9.830 6.910 12.933 1.00 92.25 114 LEU A O 1
ATOM 895 N N . GLN A 1 115 ? 9.716 5.445 14.632 1.00 91.69 115 GLN A N 1
ATOM 896 C CA . GLN A 1 115 ? 8.988 6.307 15.576 1.00 91.69 115 GLN A CA 1
ATOM 897 C C . GLN A 1 115 ? 7.646 6.828 15.021 1.00 91.69 115 GLN A C 1
ATOM 899 O O . GLN A 1 115 ? 7.167 7.908 15.374 1.00 91.69 115 GLN A O 1
ATOM 904 N N . ILE A 1 116 ? 7.020 6.033 14.157 1.00 92.25 116 ILE A N 1
ATOM 905 C CA . ILE A 1 116 ? 5.715 6.287 13.557 1.00 92.25 116 ILE A CA 1
ATOM 906 C C . ILE A 1 116 ? 4.643 5.828 14.542 1.00 92.25 116 ILE A C 1
ATOM 908 O O . ILE A 1 116 ? 4.608 4.663 14.940 1.00 92.25 116 ILE A O 1
ATOM 912 N N . LYS A 1 117 ? 3.760 6.753 14.934 1.00 91.25 117 LYS A N 1
ATOM 913 C CA . LYS A 1 117 ? 2.641 6.447 15.837 1.00 91.25 117 LYS A CA 1
ATOM 914 C C . LYS A 1 117 ? 1.475 5.723 15.149 1.00 91.25 117 LYS A C 1
ATOM 916 O O . LYS A 1 117 ? 0.989 4.765 15.743 1.00 91.25 117 LYS A O 1
ATOM 921 N N . PRO A 1 118 ? 1.034 6.123 13.935 1.00 92.00 118 PRO A N 1
ATOM 922 C CA . PRO A 1 118 ? -0.012 5.392 13.231 1.00 92.00 118 PRO A CA 1
ATOM 923 C C . PRO A 1 118 ? 0.325 3.916 13.036 1.00 92.00 118 PRO A C 1
ATOM 925 O O . PRO A 1 118 ? 1.457 3.550 12.703 1.00 92.00 118 PRO A O 1
ATOM 928 N N . ASN A 1 119 ? -0.689 3.072 13.180 1.00 93.19 119 ASN A N 1
ATOM 929 C CA . ASN A 1 119 ? -0.573 1.652 12.893 1.00 93.19 119 ASN A CA 1
ATOM 930 C C . ASN A 1 119 ? -0.862 1.409 11.408 1.00 93.19 119 ASN A C 1
ATOM 932 O O . ASN A 1 119 ? -2.004 1.540 10.969 1.00 93.19 119 ASN A O 1
ATOM 936 N N . ILE A 1 120 ? 0.170 1.070 10.637 1.00 95.19 120 ILE A N 1
ATOM 937 C CA . ILE A 1 120 ? 0.051 0.797 9.202 1.00 95.19 120 ILE A CA 1
ATOM 938 C C . ILE A 1 120 ? -0.167 -0.701 9.007 1.00 95.19 120 ILE A C 1
ATOM 940 O O . ILE A 1 120 ? 0.615 -1.520 9.492 1.00 95.19 120 ILE A O 1
ATOM 944 N N . ILE A 1 121 ? -1.233 -1.053 8.297 1.00 96.88 121 ILE A N 1
ATOM 945 C CA . ILE A 1 121 ? -1.651 -2.430 8.052 1.00 96.88 121 ILE A CA 1
ATOM 946 C C . ILE A 1 121 ? -1.760 -2.617 6.534 1.00 96.88 121 ILE A C 1
ATOM 948 O O . ILE A 1 121 ? -2.642 -2.020 5.913 1.00 96.88 121 ILE A O 1
ATOM 952 N N . PRO A 1 122 ? -0.885 -3.418 5.905 1.00 96.75 122 PRO A N 1
ATOM 953 C CA . PRO A 1 122 ? -1.082 -3.808 4.512 1.00 96.75 122 PRO A CA 1
ATOM 954 C C . PRO A 1 122 ? -2.389 -4.578 4.363 1.00 96.75 122 PRO A C 1
ATOM 956 O O . PRO A 1 122 ? -2.735 -5.331 5.265 1.00 96.75 122 PRO A O 1
ATOM 959 N N . PHE A 1 123 ? -3.096 -4.422 3.246 1.00 97.19 123 PHE A N 1
ATOM 960 C CA . PHE A 1 123 ? -4.396 -5.060 3.038 1.00 97.19 123 PHE A CA 1
ATOM 961 C C . PHE A 1 123 ? -4.327 -6.595 3.089 1.00 97.19 123 PHE A C 1
ATOM 963 O O . PHE A 1 123 ? -5.053 -7.232 3.849 1.00 97.19 123 PHE A O 1
ATOM 970 N N . THR A 1 124 ? -3.435 -7.192 2.305 1.00 95.62 124 THR A N 1
ATOM 971 C CA . THR A 1 124 ? -3.279 -8.645 2.185 1.00 95.62 124 THR A CA 1
ATOM 972 C C . THR A 1 124 ? -1.837 -8.991 1.809 1.00 95.62 124 THR A C 1
ATOM 974 O O . THR A 1 124 ? -1.095 -8.138 1.315 1.00 95.62 124 THR A O 1
ATOM 977 N N . ASP A 1 125 ? -1.421 -10.236 2.039 1.00 92.56 125 ASP A N 1
ATOM 978 C CA . ASP A 1 125 ? -0.200 -10.802 1.456 1.00 92.56 125 ASP A CA 1
ATOM 979 C C . ASP A 1 125 ? -0.443 -11.448 0.082 1.00 92.56 125 ASP A C 1
ATOM 981 O O . ASP A 1 125 ? 0.515 -11.728 -0.646 1.00 92.56 125 ASP A O 1
ATOM 985 N N . ASN A 1 126 ? -1.705 -11.660 -0.305 1.00 95.25 126 ASN A N 1
ATOM 986 C CA . ASN A 1 126 ? -2.048 -12.229 -1.598 1.00 95.25 126 ASN A CA 1
ATOM 987 C C . ASN A 1 126 ? -1.662 -11.275 -2.729 1.00 95.25 126 ASN A C 1
ATOM 989 O O . ASN A 1 126 ? -1.807 -10.056 -2.630 1.00 95.25 126 ASN A O 1
ATOM 993 N N . LYS A 1 127 ? -1.170 -11.843 -3.831 1.00 94.88 127 LYS A N 1
ATOM 994 C CA . LYS A 1 127 ? -0.826 -11.062 -5.016 1.00 94.88 127 LYS A CA 1
ATOM 995 C C . LYS A 1 127 ? -2.103 -10.512 -5.652 1.00 94.88 127 LYS A C 1
ATOM 997 O O . LYS A 1 127 ? -3.007 -11.280 -5.974 1.00 94.88 127 LYS A O 1
ATOM 1002 N N . ILE A 1 128 ? -2.115 -9.202 -5.863 1.00 96.06 128 ILE A N 1
ATOM 1003 C CA . ILE A 1 128 ? -3.109 -8.489 -6.659 1.00 96.06 128 ILE A CA 1
ATOM 1004 C C . ILE A 1 128 ? -2.343 -7.757 -7.754 1.00 96.06 128 ILE A C 1
ATOM 1006 O O . ILE A 1 128 ? -1.287 -7.188 -7.485 1.00 96.06 128 ILE A O 1
ATOM 1010 N N . SER A 1 129 ? -2.842 -7.812 -8.982 1.00 94.00 129 SER A N 1
ATOM 1011 C CA . SER A 1 129 ? -2.265 -7.075 -10.104 1.00 94.00 129 SER A CA 1
ATOM 1012 C C . SER A 1 129 ? -3.350 -6.365 -10.889 1.00 94.00 129 SER A C 1
ATOM 1014 O O . SER A 1 129 ? -4.453 -6.885 -11.053 1.00 94.00 129 SER A O 1
ATOM 1016 N N . ALA A 1 130 ? -3.011 -5.171 -11.363 1.00 94.75 130 ALA A N 1
ATOM 1017 C CA . ALA A 1 130 ? -3.836 -4.382 -12.255 1.00 94.75 130 ALA A CA 1
ATOM 1018 C C . ALA A 1 130 ? -3.045 -4.081 -13.530 1.00 94.75 130 ALA A C 1
ATOM 1020 O O . ALA A 1 130 ? -2.017 -3.399 -13.473 1.00 94.75 130 ALA A O 1
ATOM 1021 N N . THR A 1 131 ? -3.527 -4.593 -14.657 1.00 95.44 131 THR A N 1
ATOM 1022 C CA . THR A 1 131 ? -2.911 -4.423 -15.977 1.00 95.44 131 THR A CA 1
ATOM 1023 C C . THR A 1 131 ? -3.784 -3.509 -16.821 1.00 95.44 131 THR A C 1
ATOM 1025 O O . THR A 1 131 ? -4.998 -3.687 -16.898 1.00 95.44 131 THR A O 1
ATOM 1028 N N . VAL A 1 132 ? -3.168 -2.520 -17.456 1.00 95.00 132 VAL A N 1
ATOM 1029 C CA . VAL A 1 132 ? -3.816 -1.587 -18.374 1.00 95.00 132 VAL A CA 1
ATOM 1030 C C . VAL A 1 132 ? -3.445 -1.990 -19.794 1.00 95.00 132 VAL A C 1
ATOM 1032 O O . VAL A 1 132 ? -2.272 -1.951 -20.172 1.00 95.00 132 VAL A O 1
ATOM 1035 N N . LYS A 1 133 ? -4.450 -2.358 -20.591 1.00 94.88 133 LYS A N 1
ATOM 1036 C CA . LYS A 1 133 ? -4.274 -2.630 -22.018 1.00 94.88 133 LYS A CA 1
ATOM 1037 C C . LYS A 1 133 ? -4.412 -1.342 -22.808 1.00 94.88 133 LYS A C 1
ATOM 1039 O O . LYS A 1 133 ? -5.419 -0.634 -22.713 1.00 94.88 133 LYS A O 1
ATOM 1044 N N . THR A 1 134 ? -3.410 -1.069 -23.628 1.00 91.06 134 THR A N 1
ATOM 1045 C CA . THR A 1 134 ? -3.299 0.156 -24.420 1.00 91.06 134 THR A CA 1
ATOM 1046 C C . THR A 1 134 ? -3.167 -0.181 -25.906 1.00 91.06 134 THR A C 1
ATOM 1048 O O . THR A 1 134 ? -3.127 -1.350 -26.299 1.00 91.06 134 THR A O 1
ATOM 1051 N N . GLY A 1 135 ? -3.116 0.838 -26.767 1.00 88.25 135 GLY A N 1
ATOM 1052 C CA . GLY A 1 135 ? -2.784 0.643 -28.182 1.00 88.25 135 GLY A CA 1
ATOM 1053 C C . GLY A 1 135 ? -1.343 0.178 -28.427 1.00 88.25 135 GLY A C 1
ATOM 1054 O O . GLY A 1 135 ? -1.076 -0.408 -29.472 1.00 88.25 135 GLY A O 1
ATOM 1055 N N . GLU A 1 136 ? -0.450 0.409 -27.465 1.00 86.62 136 GLU A N 1
ATOM 1056 C CA . GLU A 1 136 ? 1.001 0.213 -27.580 1.00 86.62 136 GLU A CA 1
ATOM 1057 C C . GLU A 1 136 ? 1.494 -1.038 -26.833 1.00 86.62 136 GLU A C 1
ATOM 1059 O O . GLU A 1 136 ? 2.673 -1.379 -26.888 1.00 86.62 136 GLU A O 1
ATOM 1064 N N . GLY A 1 137 ? 0.587 -1.745 -26.155 1.00 90.75 137 GLY A N 1
ATOM 1065 C CA . GLY A 1 137 ? 0.883 -2.928 -25.353 1.00 90.75 137 GLY A CA 1
ATOM 1066 C C . GLY A 1 137 ? 0.225 -2.879 -23.979 1.00 90.75 137 GLY A C 1
ATOM 1067 O O . GLY A 1 137 ? -0.740 -2.143 -23.751 1.00 90.75 137 GLY A O 1
ATOM 1068 N N . GLU A 1 138 ? 0.753 -3.681 -23.063 1.00 93.62 138 GLU A N 1
ATOM 1069 C CA . GLU A 1 138 ? 0.264 -3.806 -21.692 1.00 93.62 138 GLU A CA 1
ATOM 1070 C C . GLU A 1 138 ? 1.271 -3.207 -20.713 1.00 93.62 138 GLU A C 1
ATOM 1072 O O . GLU A 1 138 ? 2.474 -3.463 -20.806 1.00 93.62 138 GLU A O 1
ATOM 1077 N N . ILE A 1 139 ? 0.768 -2.420 -19.767 1.00 93.31 139 ILE A N 1
ATOM 1078 C CA . ILE A 1 139 ? 1.549 -1.822 -18.680 1.00 93.31 139 ILE A CA 1
ATOM 1079 C C . ILE A 1 139 ? 0.815 -2.030 -17.358 1.00 93.31 139 ILE A C 1
ATOM 1081 O O . ILE A 1 139 ? -0.402 -2.223 -17.342 1.00 93.31 139 ILE A O 1
ATOM 1085 N N . SER A 1 140 ? 1.520 -1.988 -16.229 1.00 94.50 140 SER A N 1
ATOM 1086 C CA . SER A 1 140 ? 0.836 -1.988 -14.934 1.00 94.50 140 SER A CA 1
ATOM 1087 C C . SER A 1 140 ? 0.033 -0.699 -14.730 1.00 94.50 140 SER A C 1
ATOM 1089 O O . SER A 1 140 ? 0.347 0.357 -15.283 1.00 94.50 140 SER A O 1
ATOM 1091 N N . LEU A 1 141 ? -0.988 -0.758 -13.874 1.00 94.19 141 LEU A N 1
ATOM 1092 C CA . LEU A 1 141 ? -1.753 0.424 -13.472 1.00 94.19 141 LEU A CA 1
ATOM 1093 C C . LEU A 1 141 ? -0.859 1.506 -12.846 1.00 94.19 141 LEU A C 1
ATOM 1095 O O . LEU A 1 141 ? -1.078 2.695 -13.075 1.00 94.19 141 LEU A O 1
ATOM 1099 N N . LEU A 1 142 ? 0.185 1.101 -12.113 1.00 94.25 142 LEU A N 1
ATOM 1100 C CA . LEU A 1 142 ? 1.155 2.035 -11.547 1.00 94.25 142 LEU A CA 1
ATOM 1101 C C . LEU A 1 142 ? 1.938 2.756 -12.651 1.00 94.25 142 LEU A C 1
ATOM 1103 O O . LEU A 1 142 ? 2.030 3.980 -12.625 1.00 94.25 142 LEU A O 1
ATOM 1107 N N . GLU A 1 143 ? 2.462 2.022 -13.637 1.00 92.94 143 GLU A N 1
ATOM 1108 C CA . GLU A 1 143 ? 3.151 2.615 -14.794 1.00 92.94 143 GLU A CA 1
ATOM 1109 C C . GLU A 1 143 ? 2.240 3.578 -15.558 1.00 92.94 143 GLU A C 1
ATOM 1111 O O . GLU A 1 143 ? 2.670 4.678 -15.894 1.00 92.94 143 GLU A O 1
ATOM 1116 N N . TYR A 1 144 ? 0.970 3.216 -15.762 1.00 92.38 144 TYR A N 1
ATOM 1117 C CA . TYR A 1 144 ? -0.011 4.089 -16.408 1.00 92.38 144 TYR A CA 1
ATOM 1118 C C . TYR A 1 144 ? -0.186 5.425 -15.666 1.00 92.38 144 TYR A C 1
ATOM 1120 O O . TYR A 1 144 ? -0.172 6.494 -16.284 1.00 92.38 144 TYR A O 1
ATOM 1128 N N . PHE A 1 145 ? -0.317 5.392 -14.336 1.00 90.62 145 PHE A N 1
ATOM 1129 C CA . PHE A 1 145 ? -0.442 6.618 -13.548 1.00 90.62 145 PHE A CA 1
ATOM 1130 C C . PHE A 1 145 ? 0.855 7.440 -13.520 1.00 90.62 145 PHE A C 1
ATOM 1132 O O . PHE A 1 145 ? 0.786 8.668 -13.576 1.00 90.62 145 PHE A O 1
ATOM 1139 N N . LEU A 1 146 ? 2.023 6.790 -13.494 1.00 88.94 146 LEU A N 1
ATOM 1140 C CA . LEU A 1 146 ? 3.327 7.464 -13.520 1.00 88.94 146 LEU A CA 1
ATOM 1141 C C . LEU A 1 146 ? 3.650 8.093 -14.882 1.00 88.94 146 LEU A C 1
ATOM 1143 O O . LEU A 1 146 ? 4.252 9.165 -14.929 1.00 88.94 146 LEU A O 1
ATOM 1147 N N . ALA A 1 147 ? 3.204 7.479 -15.980 1.00 83.00 147 ALA A N 1
ATOM 1148 C CA . ALA A 1 147 ? 3.346 8.000 -17.340 1.00 83.00 147 ALA A CA 1
ATOM 1149 C C . ALA A 1 147 ? 2.444 9.217 -17.633 1.00 83.00 147 ALA A C 1
ATOM 1151 O O . ALA A 1 147 ? 2.470 9.737 -18.743 1.00 83.00 147 ALA A O 1
ATOM 1152 N N . LYS A 1 148 ? 1.669 9.687 -16.641 1.00 66.62 148 LYS A N 1
ATOM 1153 C CA . LYS A 1 148 ? 0.752 10.834 -16.727 1.00 66.62 148 LYS A CA 1
ATOM 1154 C C . LYS A 1 148 ? -0.284 10.705 -17.857 1.00 66.62 148 LYS A C 1
ATOM 1156 O O . LYS A 1 148 ? -0.281 11.499 -18.779 1.00 66.62 148 LYS A O 1
ATOM 1161 N N . LYS A 1 149 ? -1.209 9.741 -17.719 1.00 65.69 149 LYS A N 1
ATOM 1162 C CA . LYS A 1 149 ? -2.587 9.671 -18.286 1.00 65.69 149 LYS A CA 1
ATOM 1163 C C . LYS A 1 149 ? -2.829 9.944 -19.791 1.00 65.69 149 LYS A C 1
ATOM 1165 O O . LYS A 1 149 ? -3.980 9.863 -20.206 1.00 65.69 149 LYS A O 1
ATOM 1170 N N . ASP A 1 150 ? -1.814 10.175 -20.615 1.00 72.25 150 ASP A N 1
ATOM 1171 C CA . ASP A 1 150 ? -2.000 10.478 -22.046 1.00 72.25 150 ASP A CA 1
ATOM 1172 C C . ASP A 1 150 ? -2.108 9.220 -22.931 1.00 72.25 150 ASP A C 1
ATOM 1174 O O . ASP A 1 150 ? -2.241 9.305 -24.152 1.00 72.25 150 ASP A O 1
ATOM 1178 N N . ILE A 1 151 ? -2.078 8.031 -22.323 1.00 80.94 151 ILE A N 1
ATOM 1179 C CA . ILE A 1 151 ? -2.181 6.758 -23.036 1.00 80.94 151 ILE A CA 1
ATOM 1180 C C . ILE A 1 151 ? -3.650 6.337 -23.136 1.00 80.94 151 ILE A C 1
ATOM 1182 O O . ILE A 1 151 ? -4.352 6.218 -22.133 1.00 80.94 151 ILE A O 1
ATOM 1186 N N . ASN A 1 152 ? -4.115 6.038 -24.349 1.00 86.94 152 ASN A N 1
ATOM 1187 C CA . ASN A 1 152 ? -5.476 5.547 -24.559 1.00 86.94 152 ASN A CA 1
ATOM 1188 C C . ASN A 1 152 ? -5.679 4.166 -23.913 1.00 86.94 152 ASN A C 1
ATOM 1190 O O . ASN A 1 152 ? -5.108 3.163 -24.358 1.00 86.94 152 ASN A O 1
ATOM 1194 N N . VAL A 1 153 ? -6.542 4.120 -22.896 1.00 91.06 153 VAL A N 1
ATOM 1195 C CA . VAL A 1 153 ? -6.939 2.893 -22.197 1.00 91.06 153 VAL A CA 1
ATOM 1196 C C . VAL A 1 153 ? -8.024 2.171 -22.990 1.00 91.06 153 VAL A C 1
ATOM 1198 O O . VAL A 1 153 ? -9.072 2.743 -23.285 1.00 91.06 153 VAL A O 1
ATOM 1201 N N . ARG A 1 154 ? -7.788 0.896 -23.308 1.00 92.19 154 ARG A N 1
ATOM 1202 C CA . ARG A 1 154 ? -8.806 0.001 -23.883 1.00 92.19 154 ARG A CA 1
ATOM 1203 C C . ARG A 1 154 ? -9.518 -0.798 -22.803 1.00 92.19 154 ARG A C 1
ATOM 1205 O O . ARG A 1 154 ? -10.732 -0.955 -22.855 1.00 92.19 154 ARG A O 1
ATOM 1212 N N . GLU A 1 155 ? -8.752 -1.305 -21.845 1.00 93.81 155 GLU A N 1
ATOM 1213 C CA . GLU A 1 155 ? -9.238 -2.197 -20.798 1.00 93.81 155 GLU A CA 1
ATOM 1214 C C . GLU A 1 155 ? -8.333 -2.105 -19.565 1.00 93.81 155 GLU A C 1
ATOM 1216 O O . GLU A 1 155 ? -7.131 -1.853 -19.684 1.00 93.81 155 GLU A O 1
ATOM 1221 N N . VAL A 1 156 ? -8.918 -2.325 -18.386 1.00 94.31 156 VAL A N 1
ATOM 1222 C CA . VAL A 1 156 ? -8.180 -2.543 -17.140 1.00 94.31 156 VAL A CA 1
ATOM 1223 C C . VAL A 1 156 ? -8.575 -3.903 -16.582 1.00 94.31 156 VAL A C 1
ATOM 1225 O O . VAL A 1 156 ? -9.737 -4.120 -16.237 1.00 94.31 156 VAL A O 1
ATOM 1228 N N . GLU A 1 157 ? -7.604 -4.800 -16.469 1.00 95.56 157 GLU A N 1
ATOM 1229 C CA . GLU A 1 157 ? -7.788 -6.138 -15.918 1.00 95.56 157 GLU A CA 1
ATOM 1230 C C . GLU A 1 157 ? -7.264 -6.198 -14.487 1.00 95.56 157 GLU A C 1
ATOM 1232 O O . GLU A 1 157 ? -6.151 -5.759 -14.196 1.00 95.56 157 GLU A O 1
ATOM 1237 N N . LEU A 1 158 ? -8.081 -6.750 -13.588 1.00 95.38 158 LEU A N 1
ATOM 1238 C CA . LEU A 1 158 ? -7.731 -6.960 -12.188 1.00 95.38 158 LEU A CA 1
ATOM 1239 C C . LEU A 1 158 ? -7.643 -8.454 -11.906 1.00 95.38 158 LEU A C 1
ATOM 1241 O O . LEU A 1 158 ? -8.636 -9.172 -12.012 1.00 95.38 158 LEU A O 1
ATOM 1245 N N . GLU A 1 159 ? -6.475 -8.907 -11.471 1.00 96.25 159 GLU A N 1
ATOM 1246 C CA . GLU A 1 159 ? -6.234 -10.301 -11.118 1.00 96.25 159 GLU A CA 1
ATOM 1247 C C . GLU A 1 159 ? -6.007 -10.465 -9.614 1.00 96.25 159 GLU A C 1
ATOM 1249 O O . GLU A 1 159 ? -5.439 -9.607 -8.938 1.00 96.25 159 GLU A O 1
ATOM 1254 N N . GLY A 1 160 ? -6.445 -11.605 -9.078 1.00 95.56 160 GLY A N 1
ATOM 1255 C CA . GLY A 1 160 ? -6.222 -11.979 -7.679 1.00 95.56 160 GLY A CA 1
ATOM 1256 C C . GLY A 1 160 ? -7.209 -11.375 -6.675 1.00 95.56 160 GLY A C 1
ATOM 1257 O O . GLY A 1 160 ? -7.274 -11.869 -5.550 1.00 95.56 160 GLY A O 1
ATOM 1258 N N . ILE A 1 161 ? -8.036 -10.398 -7.071 1.00 94.88 161 ILE A N 1
ATOM 1259 C CA . ILE A 1 161 ? -8.984 -9.717 -6.168 1.00 94.88 161 ILE A CA 1
ATOM 1260 C C . ILE A 1 161 ? -9.974 -10.675 -5.488 1.00 94.88 161 ILE A C 1
ATOM 1262 O O . ILE A 1 161 ? -10.226 -10.543 -4.295 1.00 94.88 161 ILE A O 1
ATOM 1266 N N . ASP A 1 162 ? -10.471 -11.689 -6.201 1.00 92.94 162 ASP A N 1
ATOM 1267 C CA . ASP A 1 162 ? -11.451 -12.645 -5.662 1.00 92.94 162 ASP A CA 1
ATOM 1268 C C . ASP A 1 162 ? -10.837 -13.622 -4.651 1.00 92.94 162 ASP A C 1
ATOM 1270 O O . ASP A 1 162 ? -11.546 -14.251 -3.866 1.00 92.94 162 ASP A O 1
ATOM 1274 N N . LYS A 1 163 ? -9.508 -13.773 -4.686 1.00 93.56 163 LYS A N 1
ATOM 1275 C CA . LYS A 1 163 ? -8.743 -14.647 -3.788 1.00 93.56 163 LYS A CA 1
ATOM 1276 C C . LYS A 1 163 ? -8.092 -13.875 -2.645 1.00 93.56 163 LYS A C 1
ATOM 1278 O O . LYS A 1 163 ? -7.563 -14.515 -1.739 1.00 93.56 163 LYS A O 1
ATOM 1283 N N . ALA A 1 164 ? -8.105 -12.543 -2.701 1.00 94.81 164 ALA A N 1
ATOM 1284 C CA . ALA A 1 164 ? -7.500 -11.690 -1.698 1.00 94.81 164 ALA A CA 1
ATOM 1285 C C . ALA A 1 164 ? -8.195 -11.886 -0.349 1.00 94.81 164 ALA A C 1
ATOM 1287 O O . ALA A 1 164 ? -9.411 -11.731 -0.233 1.00 94.81 164 ALA A O 1
ATOM 1288 N N . LYS A 1 165 ? -7.411 -12.211 0.673 1.00 95.56 165 LYS A N 1
ATOM 1289 C CA . LYS A 1 165 ? -7.864 -12.354 2.052 1.00 95.56 165 LYS A CA 1
ATOM 1290 C C . LYS A 1 165 ? -7.285 -11.210 2.872 1.00 95.56 165 LYS A C 1
ATOM 1292 O O . LYS A 1 165 ? -6.055 -11.134 2.982 1.00 95.56 165 LYS A O 1
ATOM 1297 N N . PRO A 1 166 ? -8.116 -10.309 3.418 1.00 96.31 166 PRO A N 1
ATOM 1298 C CA . PRO A 1 166 ? -7.611 -9.305 4.331 1.00 96.31 166 PRO A CA 1
ATOM 1299 C C . PRO A 1 166 ? -7.014 -9.982 5.560 1.00 96.31 166 PRO A C 1
ATOM 1301 O O . PRO A 1 166 ? -7.462 -11.051 5.974 1.00 96.31 166 PRO A O 1
ATOM 1304 N N . PHE A 1 167 ? -6.030 -9.346 6.185 1.00 95.56 167 PHE A N 1
ATOM 1305 C CA . PHE A 1 167 ? -5.595 -9.795 7.504 1.00 95.56 167 PHE A CA 1
ATOM 1306 C C . PHE A 1 167 ? -6.723 -9.622 8.531 1.00 95.56 167 PHE A C 1
ATOM 1308 O O . PHE A 1 167 ? -7.400 -8.594 8.535 1.00 95.56 167 PHE A O 1
ATOM 1315 N N . ASP A 1 168 ? -6.873 -10.565 9.465 1.00 93.25 168 ASP A N 1
ATOM 1316 C CA . ASP A 1 168 ? -7.902 -10.517 10.520 1.00 93.25 168 ASP A CA 1
ATOM 1317 C C . ASP A 1 168 ? -7.869 -9.208 11.328 1.00 93.25 168 ASP A C 1
ATOM 1319 O O . ASP A 1 168 ? -8.896 -8.693 11.781 1.00 93.25 168 ASP A O 1
ATOM 1323 N N . GLN A 1 169 ? -6.675 -8.628 11.490 1.00 94.69 169 GLN A N 1
ATOM 1324 C CA . GLN A 1 169 ? -6.485 -7.337 12.143 1.00 94.69 169 GLN A CA 1
ATOM 1325 C C . GLN A 1 169 ? -7.272 -6.223 11.446 1.00 94.69 169 GLN A C 1
ATOM 1327 O O . GLN A 1 169 ? -7.788 -5.352 12.134 1.00 94.69 169 GLN A O 1
ATOM 1332 N N . ILE A 1 170 ? -7.414 -6.257 10.119 1.00 96.00 170 ILE A N 1
ATOM 1333 C CA . ILE A 1 170 ? -8.165 -5.251 9.355 1.00 96.00 170 ILE A CA 1
ATOM 1334 C C . ILE A 1 170 ? -9.646 -5.304 9.702 1.00 96.00 170 ILE A C 1
ATOM 1336 O O . ILE A 1 170 ? -10.241 -4.266 9.983 1.00 96.00 170 ILE A O 1
ATOM 1340 N N . VAL A 1 171 ? -10.231 -6.504 9.720 1.00 94.38 171 VAL A N 1
ATOM 1341 C CA . VAL A 1 171 ? -11.649 -6.705 10.051 1.00 94.38 171 VAL A CA 1
ATOM 1342 C C . VAL A 1 171 ? -11.943 -6.161 11.449 1.00 94.38 171 VAL A C 1
ATOM 1344 O O . VAL A 1 171 ? -12.855 -5.355 11.637 1.00 94.38 171 VAL A O 1
ATOM 1347 N N . ASN A 1 172 ? -11.109 -6.521 12.427 1.00 93.12 172 ASN A N 1
ATOM 1348 C CA . ASN A 1 172 ? -11.244 -6.021 13.794 1.00 93.12 172 ASN A CA 1
ATOM 1349 C C . ASN A 1 172 ? -11.016 -4.507 13.892 1.00 93.12 172 ASN A C 1
ATOM 1351 O O . ASN A 1 172 ? -11.725 -3.829 14.636 1.00 93.12 172 ASN A O 1
ATOM 1355 N N . THR A 1 173 ? -10.054 -3.960 13.149 1.00 95.12 173 THR A N 1
ATOM 1356 C CA . THR A 1 173 ? -9.786 -2.521 13.111 1.00 95.12 173 THR A CA 1
ATOM 1357 C C . THR A 1 173 ? -10.987 -1.752 12.573 1.00 95.12 173 THR A C 1
ATOM 1359 O O . THR A 1 173 ? -11.438 -0.820 13.235 1.00 95.12 173 THR A O 1
ATOM 1362 N N . ILE A 1 174 ? -11.541 -2.144 11.422 1.00 96.81 174 ILE A N 1
ATOM 1363 C CA . ILE A 1 174 ? -12.693 -1.460 10.814 1.00 96.81 174 ILE A CA 1
ATOM 1364 C C . ILE A 1 174 ? -13.909 -1.560 11.735 1.00 96.81 174 ILE A C 1
ATOM 1366 O O . ILE A 1 174 ? -14.505 -0.537 12.053 1.00 96.81 174 ILE A O 1
ATOM 1370 N N . LYS A 1 175 ? -14.238 -2.763 12.223 1.00 95.00 175 LYS A N 1
ATOM 1371 C CA . LYS A 1 175 ? -15.416 -2.991 13.072 1.00 95.00 175 LYS A CA 1
ATOM 1372 C C . LYS A 1 175 ? -15.435 -2.109 14.325 1.00 95.00 175 LYS A C 1
ATOM 1374 O O . LYS A 1 175 ? -16.491 -1.621 14.702 1.00 95.00 175 LYS A O 1
ATOM 1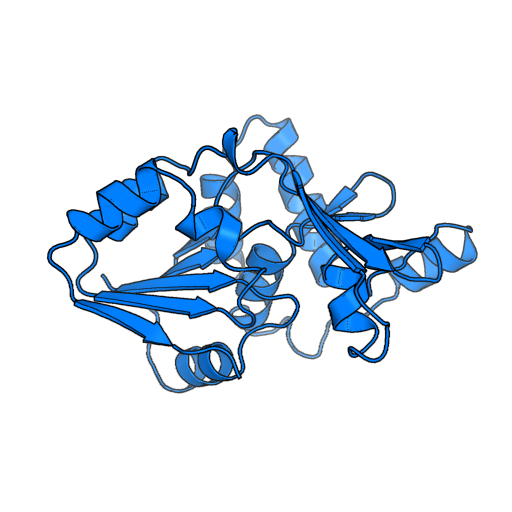379 N N . ASN A 1 176 ? -14.278 -1.916 14.960 1.00 93.81 176 ASN A N 1
ATOM 1380 C CA . ASN A 1 176 ? -14.143 -1.161 16.211 1.00 93.81 176 ASN A CA 1
ATOM 1381 C C . ASN A 1 176 ? -13.731 0.309 15.991 1.00 93.81 176 ASN A C 1
ATOM 1383 O O . ASN A 1 176 ? -13.246 0.969 16.915 1.00 93.81 176 ASN A O 1
ATOM 1387 N N . SER A 1 177 ? -13.840 0.815 14.761 1.00 95.88 177 SER A N 1
ATOM 1388 C CA . SER A 1 177 ? -13.483 2.196 14.450 1.00 95.88 177 SER A CA 1
ATOM 1389 C C . SER A 1 177 ? -14.591 3.162 14.857 1.00 95.88 177 SER A C 1
ATOM 1391 O O . SER A 1 177 ? -15.753 2.945 14.541 1.00 95.88 177 SER A O 1
ATOM 1393 N N . GLU A 1 178 ? -14.217 4.277 15.487 1.00 95.44 178 GLU A N 1
ATOM 1394 C CA . GLU A 1 178 ? -15.131 5.409 15.732 1.00 95.44 178 GLU A CA 1
ATOM 1395 C C . GLU A 1 178 ? -15.516 6.099 14.419 1.00 95.44 178 GLU A C 1
ATOM 1397 O O . GLU A 1 178 ? -16.628 6.599 14.253 1.00 95.44 178 GLU A O 1
ATOM 1402 N N . SER A 1 179 ? -14.578 6.118 13.472 1.00 95.81 179 SER A N 1
ATOM 1403 C CA . SER A 1 179 ? -14.815 6.551 12.106 1.00 95.81 179 SER A CA 1
ATOM 1404 C C . SER A 1 179 ? -13.849 5.889 11.130 1.00 95.81 179 SER A C 1
ATOM 1406 O O . SER A 1 179 ? -12.707 5.558 11.474 1.00 95.81 179 SER A O 1
ATOM 1408 N N . VAL A 1 180 ? -14.321 5.714 9.898 1.00 97.56 180 VAL A N 1
ATOM 1409 C CA . VAL A 1 180 ? -13.566 5.182 8.766 1.00 97.56 180 VAL A CA 1
ATOM 1410 C C . VAL A 1 180 ? -13.563 6.226 7.656 1.00 97.56 180 VAL A C 1
ATOM 1412 O O . VAL A 1 180 ? -14.615 6.598 7.142 1.00 97.56 180 VAL A O 1
ATOM 1415 N N . LEU A 1 181 ? -12.377 6.688 7.271 1.00 96.06 181 LEU A N 1
ATOM 1416 C CA . LEU A 1 181 ? -12.179 7.576 6.132 1.00 96.06 181 LEU A CA 1
ATOM 1417 C C . LEU A 1 181 ? -11.599 6.785 4.958 1.00 96.06 181 LEU A C 1
ATOM 1419 O O . LEU A 1 181 ? -10.489 6.265 5.048 1.00 96.06 181 LEU A O 1
ATOM 1423 N N . ILE A 1 182 ? -12.332 6.710 3.855 1.00 96.06 182 ILE A N 1
ATOM 1424 C CA . ILE A 1 182 ? -11.908 6.031 2.629 1.00 96.06 182 ILE A CA 1
ATOM 1425 C C . ILE A 1 182 ? -11.393 7.088 1.653 1.00 96.06 182 ILE A C 1
ATOM 1427 O O . ILE A 1 182 ? -12.129 7.995 1.262 1.00 96.06 182 ILE A O 1
ATOM 1431 N N . ILE A 1 183 ? -10.120 6.970 1.277 1.00 93.88 183 ILE A N 1
ATOM 1432 C CA . ILE A 1 183 ? -9.409 7.919 0.416 1.00 93.88 183 ILE A CA 1
ATOM 1433 C C . ILE A 1 183 ? -8.948 7.188 -0.855 1.00 93.88 183 ILE A C 1
ATOM 1435 O O . ILE A 1 183 ? -7.813 6.699 -0.909 1.00 93.88 183 ILE A O 1
ATOM 1439 N N . PRO A 1 184 ? -9.821 7.077 -1.871 1.00 90.62 184 PRO A N 1
ATOM 1440 C CA . PRO A 1 184 ? -9.426 6.630 -3.196 1.00 90.62 184 PRO A CA 1
ATOM 1441 C C . PRO A 1 184 ? -8.759 7.790 -3.948 1.00 90.62 184 PRO A C 1
ATOM 1443 O O . PRO A 1 184 ? -9.362 8.846 -4.117 1.00 90.62 184 PRO A O 1
ATOM 1446 N N . ASN A 1 185 ? -7.526 7.611 -4.426 1.00 86.62 185 ASN A N 1
ATOM 1447 C CA . ASN A 1 185 ? -6.929 8.583 -5.355 1.00 86.62 185 ASN A CA 1
ATOM 1448 C C . ASN A 1 185 ? -7.460 8.463 -6.781 1.00 86.62 185 ASN A C 1
ATOM 1450 O O . ASN A 1 185 ? -7.367 9.409 -7.556 1.00 86.62 185 ASN A O 1
ATOM 1454 N N . ASP A 1 186 ? -8.014 7.307 -7.114 1.00 88.75 186 ASP A N 1
ATOM 1455 C CA . ASP A 1 186 ? -8.665 7.015 -8.377 1.00 88.75 186 ASP A CA 1
ATOM 1456 C C . ASP A 1 186 ? -9.679 5.875 -8.146 1.00 88.75 186 ASP A C 1
ATOM 1458 O O . ASP A 1 186 ? -9.575 5.139 -7.153 1.00 88.75 186 ASP A O 1
ATOM 1462 N N . PRO A 1 187 ? -10.686 5.720 -9.022 1.00 87.56 187 PRO A N 1
ATOM 1463 C CA . PRO A 1 187 ? -11.746 4.738 -8.817 1.00 87.56 187 PRO A CA 1
ATOM 1464 C C . PRO A 1 187 ? -11.289 3.283 -8.984 1.00 87.56 187 PRO A C 1
ATOM 1466 O O . PRO A 1 187 ? -11.977 2.388 -8.497 1.00 87.56 187 PRO A O 1
ATOM 1469 N N . VAL A 1 188 ? -10.162 3.021 -9.655 1.00 92.38 188 VAL A N 1
ATOM 1470 C CA . VAL A 1 188 ? -9.685 1.657 -9.929 1.00 92.38 188 VAL A CA 1
ATOM 1471 C C . VAL A 1 188 ? -8.904 1.121 -8.737 1.00 92.38 188 VAL A C 1
ATOM 1473 O O . VAL A 1 188 ? -9.147 0.005 -8.275 1.00 92.38 188 VAL A O 1
ATOM 1476 N N . SER A 1 189 ? -8.003 1.930 -8.188 1.00 93.50 189 SER A N 1
ATOM 1477 C CA . SER A 1 189 ? -7.074 1.502 -7.150 1.00 93.50 189 SER A CA 1
ATOM 1478 C C . SER A 1 189 ? -7.753 1.095 -5.859 1.00 93.50 189 SER A C 1
ATOM 1480 O O . SER A 1 189 ? -7.169 0.337 -5.103 1.00 93.50 189 SER A O 1
ATOM 1482 N N . ILE A 1 190 ? -8.973 1.546 -5.579 1.00 93.81 190 ILE A N 1
ATOM 1483 C CA . ILE A 1 190 ? -9.690 1.177 -4.350 1.00 93.81 190 ILE A CA 1
ATOM 1484 C C . ILE A 1 190 ? -10.451 -0.154 -4.474 1.00 93.81 190 ILE A C 1
ATOM 1486 O O . ILE A 1 190 ? -10.857 -0.743 -3.466 1.00 93.81 190 ILE A O 1
ATOM 1490 N N . ILE A 1 191 ? -10.630 -0.656 -5.704 1.00 94.81 191 ILE A N 1
ATOM 1491 C CA . ILE A 1 191 ? -11.447 -1.837 -6.012 1.00 94.81 191 ILE A CA 1
ATOM 1492 C C . ILE A 1 191 ? -11.049 -3.070 -5.190 1.00 94.81 191 ILE A C 1
ATOM 1494 O O . ILE A 1 191 ? -11.963 -3.702 -4.660 1.00 94.81 191 ILE A O 1
ATOM 1498 N N . PRO A 1 192 ? -9.759 -3.430 -5.026 1.00 95.25 192 PRO A N 1
ATOM 1499 C CA . PRO A 1 192 ? -9.390 -4.639 -4.290 1.00 95.25 192 PRO A CA 1
ATOM 1500 C C . PRO A 1 192 ? -9.917 -4.680 -2.858 1.00 95.25 192 PRO A C 1
ATOM 1502 O O . PRO A 1 192 ? -10.415 -5.711 -2.412 1.00 95.25 192 PRO A O 1
ATOM 1505 N N . ILE A 1 193 ? -9.879 -3.544 -2.159 1.00 95.75 193 ILE A N 1
ATOM 1506 C CA . ILE A 1 193 ? -10.403 -3.451 -0.797 1.00 95.75 193 ILE A CA 1
ATOM 1507 C C . ILE A 1 193 ? -11.937 -3.427 -0.827 1.00 95.75 193 ILE A C 1
ATOM 1509 O O . ILE A 1 193 ? -12.581 -4.133 -0.056 1.00 95.75 193 ILE A O 1
ATOM 1513 N N . MET A 1 194 ? -12.546 -2.644 -1.725 1.00 95.12 194 MET A N 1
ATOM 1514 C CA . MET A 1 194 ? -14.002 -2.429 -1.725 1.00 95.12 194 MET A CA 1
ATOM 1515 C C . MET A 1 194 ? -14.818 -3.575 -2.317 1.00 95.12 194 MET A C 1
ATOM 1517 O O . MET A 1 194 ? -15.995 -3.698 -1.985 1.00 95.12 194 MET A O 1
ATOM 1521 N N . LYS A 1 195 ? -14.244 -4.414 -3.183 1.00 95.06 195 LYS A N 1
ATOM 1522 C CA . LYS A 1 195 ? -14.902 -5.630 -3.691 1.00 95.06 195 LYS A CA 1
ATOM 1523 C C . LYS A 1 195 ? -14.687 -6.849 -2.800 1.00 95.06 195 LYS A C 1
ATOM 1525 O O . LYS A 1 195 ? -15.359 -7.859 -2.998 1.00 95.06 195 LYS A O 1
ATOM 1530 N N . ASN A 1 196 ? -13.801 -6.766 -1.811 1.00 96.88 196 ASN A N 1
ATOM 1531 C CA . ASN A 1 196 ? -13.607 -7.856 -0.874 1.00 96.88 196 ASN A CA 1
ATOM 1532 C C . ASN A 1 196 ? -14.837 -8.022 0.038 1.00 96.88 196 ASN A C 1
ATOM 1534 O O . ASN A 1 196 ? -15.263 -7.077 0.704 1.00 96.88 196 ASN A O 1
ATOM 1538 N N . LYS A 1 197 ? -15.405 -9.234 0.072 1.00 95.56 197 LYS A N 1
ATOM 1539 C CA . LYS A 1 197 ? -16.649 -9.528 0.805 1.00 95.56 197 LYS A CA 1
ATOM 1540 C C . LYS A 1 197 ? -16.511 -9.298 2.308 1.00 95.56 197 LYS A C 1
ATOM 1542 O O . LYS A 1 197 ? -17.388 -8.666 2.893 1.00 95.56 197 LYS A O 1
ATOM 1547 N N . ASP A 1 198 ? -15.400 -9.728 2.904 1.00 95.81 198 ASP A N 1
ATOM 1548 C CA . ASP A 1 198 ? -15.162 -9.575 4.342 1.00 95.81 198 ASP A CA 1
ATOM 1549 C C . ASP A 1 198 ? -15.113 -8.090 4.719 1.00 95.81 198 ASP A C 1
ATOM 1551 O O . ASP A 1 198 ? -15.725 -7.669 5.701 1.00 95.81 198 ASP A O 1
ATOM 1555 N N . ILE A 1 199 ? -14.464 -7.262 3.892 1.00 97.19 199 ILE A N 1
ATOM 1556 C CA . ILE A 1 199 ? -14.440 -5.808 4.088 1.00 97.19 199 ILE A CA 1
ATOM 1557 C C . ILE A 1 199 ? -15.832 -5.193 3.923 1.00 97.19 199 ILE A C 1
ATOM 1559 O O . ILE A 1 199 ? -16.243 -4.407 4.776 1.00 97.19 199 ILE A O 1
ATOM 1563 N N . GLN A 1 200 ? -16.580 -5.551 2.876 1.00 96.75 200 GLN A N 1
ATOM 1564 C CA . GLN A 1 200 ? -17.937 -5.034 2.664 1.00 96.75 200 GLN A CA 1
ATOM 1565 C C . GLN A 1 200 ? -18.866 -5.357 3.837 1.00 96.75 200 GLN A C 1
ATOM 1567 O O . GLN A 1 200 ? -19.606 -4.491 4.305 1.00 96.75 200 GLN A O 1
ATOM 1572 N N . GLU A 1 201 ? -18.840 -6.598 4.321 1.00 96.56 201 GLU A N 1
ATOM 1573 C CA . GLU A 1 201 ? -19.630 -7.008 5.478 1.00 96.56 201 GLU A CA 1
ATOM 1574 C C . GLU A 1 201 ? -19.203 -6.282 6.749 1.00 96.56 201 GLU A C 1
ATOM 1576 O O . GLU A 1 201 ? -20.054 -5.884 7.546 1.00 96.56 201 GLU A O 1
ATOM 1581 N N . THR A 1 202 ? -17.899 -6.085 6.932 1.00 96.88 202 THR A N 1
ATOM 1582 C CA . THR A 1 202 ? -17.360 -5.386 8.099 1.00 96.88 202 THR A CA 1
ATOM 1583 C C . THR A 1 202 ? -17.751 -3.913 8.095 1.00 96.88 202 THR A C 1
ATOM 1585 O O . THR A 1 202 ? -18.191 -3.408 9.123 1.00 96.88 202 THR A O 1
ATOM 1588 N N . LEU A 1 203 ? -17.670 -3.232 6.948 1.00 96.94 203 LEU A N 1
ATOM 1589 C CA . LEU A 1 203 ? -18.110 -1.842 6.804 1.00 96.94 203 LEU A CA 1
ATOM 1590 C C . LEU A 1 203 ? -19.612 -1.696 7.077 1.00 96.94 203 LEU A C 1
ATOM 1592 O O . LEU A 1 203 ? -20.010 -0.781 7.785 1.00 96.94 203 LEU A O 1
ATOM 1596 N N . LYS A 1 204 ? -20.454 -2.625 6.603 1.00 95.69 204 LYS A N 1
ATOM 1597 C CA . LYS A 1 204 ? -21.901 -2.616 6.902 1.00 95.69 204 LYS A CA 1
ATOM 1598 C C . LYS A 1 204 ? -22.219 -2.798 8.390 1.00 95.69 204 LYS A C 1
ATOM 1600 O O . LYS A 1 204 ? -23.267 -2.350 8.838 1.00 95.69 204 LYS A O 1
ATOM 1605 N N . LYS A 1 205 ? -21.350 -3.493 9.128 1.00 95.12 205 LYS A N 1
ATOM 1606 C CA . LYS A 1 205 ? -21.485 -3.766 10.570 1.00 95.12 205 LYS A CA 1
ATOM 1607 C C . LYS A 1 205 ? -20.734 -2.752 11.444 1.00 95.12 205 LYS A C 1
ATOM 1609 O O . LYS A 1 205 ? -20.767 -2.879 12.663 1.00 95.12 205 LYS A O 1
ATOM 1614 N N . CYS A 1 206 ? -20.020 -1.800 10.847 1.00 95.94 206 CYS A N 1
ATOM 1615 C CA . CYS A 1 206 ? -19.307 -0.756 11.570 1.00 95.94 206 CYS A CA 1
ATOM 1616 C C . CYS A 1 206 ? -20.317 0.253 12.126 1.00 95.94 206 CYS A C 1
ATOM 1618 O O . CYS A 1 206 ? -21.082 0.842 11.369 1.00 95.94 206 CYS A O 1
ATOM 1620 N N . GLU A 1 207 ? -20.304 0.462 13.442 1.00 94.25 207 GLU A N 1
ATOM 1621 C CA . GLU A 1 207 ? -21.165 1.454 14.105 1.00 94.25 207 GLU A CA 1
ATOM 1622 C C . GLU A 1 207 ? -20.626 2.888 13.955 1.00 94.25 207 GLU A C 1
ATOM 1624 O O . GLU A 1 207 ? -21.379 3.855 14.058 1.00 94.25 207 GLU A O 1
ATOM 1629 N N . GLY A 1 208 ? -19.321 3.032 13.697 1.00 95.88 208 GLY A N 1
ATOM 1630 C CA . GLY A 1 208 ? -18.669 4.319 13.474 1.00 95.88 208 GLY A CA 1
ATOM 1631 C C . GLY A 1 208 ? -19.019 4.969 12.135 1.00 95.88 208 GLY A C 1
ATOM 1632 O O . GLY A 1 208 ? -19.441 4.312 11.182 1.00 95.88 208 GLY A O 1
ATOM 1633 N N . GLN A 1 209 ? -18.785 6.280 12.037 1.00 96.94 209 GLN A N 1
ATOM 1634 C CA . GLN A 1 209 ? -19.082 7.045 10.824 1.00 96.94 209 GLN A CA 1
ATOM 1635 C C . GLN A 1 209 ? -18.150 6.648 9.673 1.00 96.94 209 GLN A C 1
ATOM 1637 O O . GLN A 1 209 ? -16.930 6.759 9.792 1.00 96.94 209 GLN A O 1
ATOM 1642 N N . ILE A 1 210 ? -18.722 6.266 8.532 1.00 97.69 210 ILE A N 1
ATOM 1643 C CA . ILE A 1 210 ? -17.969 5.976 7.309 1.00 97.69 210 ILE A CA 1
ATOM 1644 C C . ILE A 1 210 ? -18.095 7.160 6.351 1.00 97.69 210 ILE A C 1
ATOM 1646 O O . ILE A 1 210 ? -19.196 7.525 5.943 1.00 97.69 210 ILE A O 1
ATOM 1650 N N . THR A 1 211 ? -16.958 7.726 5.960 1.00 96.69 211 THR A N 1
ATOM 1651 C CA . THR A 1 211 ? -16.867 8.824 4.995 1.00 96.69 211 THR A CA 1
ATOM 1652 C C . THR A 1 211 ? -15.960 8.402 3.850 1.00 96.69 211 THR A C 1
ATOM 1654 O O . THR A 1 211 ? -14.838 7.960 4.082 1.00 96.69 211 THR A O 1
ATOM 1657 N N . ALA A 1 212 ? -16.415 8.565 2.611 1.00 94.38 212 ALA A N 1
ATOM 1658 C CA . ALA A 1 212 ? -15.592 8.376 1.422 1.00 94.38 212 ALA A CA 1
ATOM 1659 C C . ALA A 1 212 ? -15.358 9.721 0.734 1.00 94.38 212 ALA A C 1
ATOM 1661 O O . ALA A 1 212 ? -16.270 10.542 0.634 1.00 94.38 212 ALA A O 1
ATOM 1662 N N . ILE A 1 213 ? -14.134 9.943 0.268 1.00 91.69 213 ILE A N 1
ATOM 1663 C CA . ILE A 1 213 ? -13.781 11.123 -0.520 1.00 91.69 213 ILE A CA 1
ATOM 1664 C C . ILE A 1 213 ? -13.905 10.751 -1.994 1.00 91.69 213 ILE A C 1
ATOM 1666 O O . ILE A 1 213 ? -13.365 9.730 -2.413 1.00 91.69 213 ILE A O 1
ATOM 1670 N N . SER A 1 214 ? -14.621 11.556 -2.781 1.00 88.44 214 SER A N 1
ATOM 1671 C CA . SER A 1 214 ? -14.625 11.372 -4.234 1.00 88.44 214 SER A CA 1
ATOM 1672 C C . SER A 1 214 ? -13.211 11.608 -4.772 1.00 88.44 214 SER A C 1
ATOM 1674 O O . SER A 1 214 ? -12.615 12.627 -4.410 1.00 88.44 214 SER A O 1
ATOM 1676 N N . PRO A 1 215 ? -12.670 10.716 -5.621 1.00 83.69 215 PRO A N 1
ATOM 1677 C CA . PRO A 1 215 ? -11.395 10.975 -6.274 1.00 83.69 215 PRO A CA 1
ATOM 1678 C C . PRO A 1 215 ? -11.509 12.218 -7.180 1.00 83.69 215 PRO A C 1
ATOM 1680 O O . PRO A 1 215 ? -12.619 12.531 -7.634 1.00 83.69 215 PRO A O 1
ATOM 1683 N N . PRO A 1 216 ? -10.395 12.937 -7.400 1.00 72.44 216 PRO A N 1
ATOM 1684 C CA . PRO A 1 216 ? -10.331 14.078 -8.310 1.00 72.44 216 PRO A CA 1
ATOM 1685 C C . PRO A 1 216 ? -10.446 13.681 -9.789 1.00 72.44 216 PRO A C 1
ATOM 1687 O O . PRO A 1 216 ? -10.124 12.520 -10.140 1.00 72.44 216 PRO A O 1
#